Protein AF-A0A5K3FJ60-F1 (afdb_monomer_lite)

Foldseek 3Di:
DDKDWDWDWDPDVVIDIDDIDIDDDDDDDDDDKEKPDQEAEWEDEALDDFFAWGDFIGIPPFQDDPVPDPDPPFFKAWPCHPVDQWGADRRRTITGRDGHHPPHDQKDKTKMKGWRPHPPDIDMYIHIYIYGYHYDPDDWDKDPADPDFDDDPVDPCPVQSCPPVPIDTDHSSDDDPDDDDDDDDDDDADPDNVDDDDDAALVDHDDPVVCNVVSVVRND

Secondary structure (DSSP, 8-state):
-EEEEE--B-SSSSPPBPPPEEEEE--PPP---EESSSEEEEEEETTPPTT-EEEE--EES----TTS-SSS-SEEEETTGGGSSEEE-TTSEEEESS---TTS-SEEEEEEEEEEE-SS-EEEEEEEEEEEEEPP----EEES--S-----TT-S-GGGTT-S---EEE-TT---SSS-----------SSTTS------TTS----TTTHHHHHHHH-

Radius of gyration: 38.01 Å; chains: 1; bounding box: 96×38×116 Å

Structure (mmCIF, N/CA/C/O backbone):
data_AF-A0A5K3FJ60-F1
#
_entry.id   AF-A0A5K3FJ60-F1
#
loop_
_atom_site.group_PDB
_atom_site.id
_atom_site.type_symbol
_atom_site.label_atom_id
_atom_site.label_alt_id
_atom_site.label_comp_id
_atom_site.label_asym_id
_atom_site.label_entity_id
_atom_site.label_seq_id
_atom_site.pdbx_PDB_ins_code
_atom_site.Cartn_x
_atom_site.Cartn_y
_atom_site.Cartn_z
_atom_site.occupancy
_atom_site.B_iso_or_equiv
_atom_site.auth_seq_id
_atom_site.auth_comp_id
_atom_site.auth_asym_id
_atom_site.auth_atom_id
_atom_site.pdbx_PDB_model_num
ATOM 1 N N . MET A 1 1 ? 33.070 10.365 -27.151 1.00 63.88 1 MET A N 1
ATOM 2 C CA . MET A 1 1 ? 33.204 11.405 -28.191 1.00 63.88 1 MET A CA 1
ATOM 3 C C . MET A 1 1 ? 34.172 10.873 -29.222 1.00 63.88 1 MET A C 1
ATOM 5 O O . MET A 1 1 ? 35.286 10.531 -28.845 1.00 63.88 1 MET A O 1
ATOM 9 N N . TYR A 1 2 ? 33.733 10.737 -30.468 1.00 82.50 2 TYR A N 1
ATOM 10 C CA . TYR A 1 2 ? 34.603 10.330 -31.570 1.00 82.50 2 TYR A CA 1
ATOM 11 C C . TYR A 1 2 ? 34.789 11.514 -32.508 1.00 82.50 2 TYR A C 1
ATOM 13 O O . TYR A 1 2 ? 33.819 12.200 -32.822 1.00 82.50 2 TYR A O 1
ATOM 21 N N . THR A 1 3 ? 36.024 11.742 -32.940 1.00 84.25 3 THR A N 1
ATOM 22 C CA . THR A 1 3 ? 36.361 12.824 -33.864 1.00 84.25 3 THR A CA 1
ATOM 23 C C . THR A 1 3 ? 37.035 12.223 -35.082 1.00 84.25 3 THR A C 1
ATOM 25 O O . THR A 1 3 ? 38.015 11.494 -34.935 1.00 84.25 3 THR A O 1
ATOM 28 N N . PHE A 1 4 ? 36.531 12.534 -36.271 1.00 90.12 4 PHE A N 1
ATOM 29 C CA . PHE A 1 4 ? 37.183 12.172 -37.527 1.00 90.12 4 PHE A CA 1
ATOM 30 C C . PHE A 1 4 ? 37.269 13.378 -38.458 1.00 90.12 4 PHE A C 1
ATOM 32 O O . PHE A 1 4 ? 36.473 14.314 -38.372 1.00 90.12 4 PHE A O 1
ATOM 39 N N . GLN A 1 5 ? 38.287 13.361 -39.315 1.00 92.25 5 GLN A N 1
ATOM 40 C CA . GLN A 1 5 ? 38.518 14.383 -40.328 1.00 92.25 5 GLN A CA 1
ATOM 41 C C . GLN A 1 5 ? 38.044 13.850 -41.674 1.00 92.25 5 GLN A C 1
ATOM 43 O O . GLN A 1 5 ? 38.390 12.730 -42.048 1.00 92.25 5 GLN A O 1
ATOM 48 N N . ILE A 1 6 ? 37.253 14.652 -42.379 1.00 93.44 6 ILE A N 1
ATOM 49 C CA . ILE A 1 6 ? 36.858 14.378 -43.758 1.00 93.44 6 ILE A CA 1
ATOM 50 C C . ILE A 1 6 ? 37.520 15.431 -44.643 1.00 93.44 6 ILE A C 1
ATOM 52 O O . ILE A 1 6 ? 37.411 16.627 -44.372 1.00 93.44 6 ILE A O 1
ATOM 56 N N . GLU A 1 7 ? 38.188 14.980 -45.700 1.00 94.06 7 GLU A N 1
ATOM 57 C CA . GLU A 1 7 ? 38.626 15.810 -46.822 1.00 94.06 7 GLU A CA 1
ATOM 58 C C . GLU A 1 7 ? 38.221 15.140 -48.137 1.00 94.06 7 GLU A C 1
ATOM 60 O O . GLU A 1 7 ? 38.137 13.912 -48.220 1.00 94.06 7 GLU A O 1
ATOM 65 N N . ALA A 1 8 ? 37.925 15.952 -49.146 1.00 92.94 8 ALA A N 1
ATOM 66 C CA . ALA A 1 8 ? 37.688 15.509 -50.512 1.00 92.94 8 ALA A CA 1
ATOM 67 C C . ALA A 1 8 ? 38.942 15.765 -51.357 1.00 92.94 8 ALA A C 1
ATOM 69 O O . ALA A 1 8 ? 39.724 16.662 -51.043 1.00 92.94 8 ALA A O 1
ATOM 70 N N . TYR A 1 9 ? 39.115 15.006 -52.437 1.00 95.31 9 TYR A N 1
ATOM 71 C CA . TYR A 1 9 ? 40.179 15.225 -53.414 1.00 95.31 9 TYR A CA 1
ATOM 72 C C . TYR A 1 9 ? 39.620 15.154 -54.842 1.00 95.31 9 TYR A C 1
ATOM 74 O O . TYR A 1 9 ? 38.605 14.491 -55.075 1.00 95.31 9 TYR A O 1
ATOM 82 N N . ASP A 1 10 ? 40.243 15.868 -55.780 1.00 93.25 10 ASP A N 1
ATOM 83 C CA . ASP A 1 10 ? 39.875 15.844 -57.201 1.00 93.25 10 ASP A CA 1
ATOM 84 C C . ASP A 1 10 ? 40.615 14.742 -57.989 1.00 93.25 10 ASP A C 1
ATOM 86 O O . ASP A 1 10 ? 41.365 13.942 -57.437 1.00 93.25 10 ASP A O 1
ATOM 90 N N . CYS A 1 11 ? 40.354 14.638 -59.295 1.00 94.69 11 CYS A N 1
ATOM 91 C CA . CYS A 1 11 ? 40.948 13.600 -60.146 1.00 94.69 11 CYS A CA 1
ATOM 92 C C . CYS A 1 11 ? 42.291 14.012 -60.781 1.00 94.69 11 CYS A C 1
ATOM 94 O O . CYS A 1 11 ? 42.781 13.290 -61.654 1.00 94.69 11 CYS A O 1
ATOM 96 N N . ASP A 1 12 ? 42.872 15.149 -60.388 1.00 93.44 12 ASP A N 1
ATOM 97 C CA . ASP A 1 12 ? 44.096 15.663 -61.004 1.00 93.44 12 ASP A CA 1
ATOM 98 C C . ASP A 1 12 ? 45.345 14.884 -60.542 1.00 93.44 12 ASP A C 1
ATOM 100 O O . ASP A 1 12 ? 45.328 14.090 -59.598 1.00 93.44 12 ASP A O 1
ATOM 104 N N . SER A 1 13 ? 46.465 15.063 -61.251 1.00 91.06 13 SER A N 1
ATOM 105 C CA . SER A 1 13 ? 47.763 14.473 -60.900 1.00 91.06 13 SER A CA 1
ATOM 106 C C . SER A 1 13 ? 48.855 15.546 -60.903 1.00 91.06 13 SER A C 1
ATOM 108 O O . SER A 1 13 ? 49.344 15.906 -61.977 1.00 91.06 13 SER A O 1
ATOM 110 N N . PRO A 1 14 ? 49.271 16.043 -59.721 1.00 88.19 14 PRO A N 1
ATOM 111 C CA . PRO A 1 14 ? 48.851 15.615 -58.378 1.00 88.19 14 PRO A CA 1
ATOM 112 C C . PRO A 1 14 ? 47.433 16.102 -57.996 1.00 88.19 14 PRO A C 1
ATOM 114 O O . PRO A 1 14 ? 47.021 17.151 -58.484 1.00 88.19 14 PRO A O 1
ATOM 117 N N . PRO A 1 15 ? 46.707 15.377 -57.121 1.00 88.62 15 PRO A N 1
ATOM 118 C CA . PRO A 1 15 ? 45.352 15.751 -56.717 1.00 88.62 15 PRO A CA 1
ATOM 119 C C . PRO A 1 15 ? 45.349 16.970 -55.789 1.00 88.62 15 PRO A C 1
ATOM 121 O O . PRO A 1 15 ? 46.216 17.092 -54.914 1.00 88.62 15 PRO A O 1
ATOM 124 N N . ASN A 1 16 ? 44.343 17.835 -55.931 1.00 92.81 16 ASN A N 1
ATOM 125 C CA . ASN A 1 16 ? 44.070 18.898 -54.965 1.00 92.81 16 ASN A CA 1
ATOM 126 C C . ASN A 1 16 ? 43.130 18.393 -53.869 1.00 92.81 16 ASN A C 1
ATOM 128 O O . ASN A 1 16 ? 42.186 17.650 -54.134 1.00 92.81 16 ASN A O 1
ATOM 132 N N . TYR A 1 17 ? 43.370 18.839 -52.637 1.00 94.00 17 TYR A N 1
ATOM 133 C CA . TYR A 1 17 ? 42.593 18.457 -51.459 1.00 94.00 17 TYR A CA 1
ATOM 134 C C . TYR A 1 17 ? 41.737 19.627 -50.980 1.00 94.00 17 TYR A C 1
ATOM 136 O O . TYR A 1 17 ? 42.161 20.785 -51.028 1.00 94.00 17 TYR A O 1
ATOM 144 N N . SER A 1 18 ? 40.535 19.328 -50.492 1.00 91.56 18 SER A N 1
ATOM 145 C CA . SER A 1 18 ? 39.703 20.308 -49.800 1.00 91.56 18 SER A CA 1
ATOM 146 C C . SER A 1 18 ? 40.278 20.653 -48.426 1.00 91.56 18 SER A C 1
ATOM 148 O O . SER A 1 18 ? 41.124 19.948 -47.878 1.00 91.56 18 SER A O 1
ATOM 150 N N . GLU A 1 19 ? 39.743 21.703 -47.805 1.00 93.88 19 GLU A N 1
ATOM 151 C CA . GLU A 1 19 ? 39.951 21.920 -46.376 1.00 93.88 19 GLU A CA 1
ATOM 152 C C . GLU A 1 19 ? 39.417 20.723 -45.568 1.00 93.88 19 GLU A C 1
ATOM 154 O O . GLU A 1 19 ? 38.400 20.114 -45.922 1.00 93.88 19 GLU A O 1
ATOM 159 N N . ARG A 1 20 ? 40.116 20.377 -44.482 1.00 93.69 20 ARG A N 1
ATOM 160 C CA . ARG A 1 20 ? 39.719 19.292 -43.580 1.00 93.69 20 ARG A CA 1
ATOM 161 C C . ARG A 1 20 ? 38.578 19.740 -42.686 1.00 93.69 20 ARG A C 1
ATOM 163 O O . ARG A 1 20 ? 38.749 20.622 -41.848 1.00 93.69 20 ARG A O 1
ATOM 170 N N . VAL A 1 21 ? 37.444 19.058 -42.789 1.00 94.06 21 VAL A N 1
ATOM 171 C CA . VAL A 1 21 ? 36.304 19.278 -41.899 1.00 94.06 21 VAL A CA 1
ATOM 172 C C . VAL A 1 21 ? 36.405 18.331 -40.711 1.00 94.06 21 VAL A C 1
ATOM 174 O O . VAL A 1 21 ? 36.490 17.111 -40.865 1.00 94.06 21 VAL A O 1
ATOM 177 N N . LEU A 1 22 ? 36.389 18.899 -39.507 1.00 93.06 22 LEU A N 1
ATOM 178 C CA . LEU A 1 22 ? 36.404 18.141 -38.263 1.00 93.06 22 LEU A CA 1
ATOM 179 C C . LEU A 1 22 ? 34.970 17.781 -37.861 1.00 93.06 22 LEU A C 1
ATOM 181 O O . LEU A 1 22 ? 34.176 18.654 -37.515 1.00 93.06 22 LEU A O 1
ATOM 185 N N . VAL A 1 23 ? 34.640 16.491 -37.892 1.00 91.19 23 VAL A N 1
ATOM 186 C CA . VAL A 1 23 ? 33.320 15.983 -37.505 1.00 91.19 23 VAL A CA 1
ATOM 187 C C . VAL A 1 23 ? 33.394 15.414 -36.094 1.00 91.19 23 VAL A C 1
ATOM 189 O O . VAL A 1 23 ? 34.189 14.515 -35.814 1.00 91.19 23 VAL A O 1
ATOM 192 N N . GLN A 1 24 ? 32.554 15.939 -35.200 1.00 90.44 24 GLN A N 1
ATOM 193 C CA . GLN A 1 24 ? 32.438 15.482 -33.816 1.00 90.44 24 GLN A CA 1
ATOM 194 C C . GLN A 1 24 ? 31.161 14.662 -33.636 1.00 90.44 24 GLN A C 1
ATOM 196 O O . GLN A 1 24 ? 30.054 15.167 -33.813 1.00 90.44 24 GLN A O 1
ATOM 201 N N . VAL A 1 25 ? 31.311 13.402 -33.230 1.00 86.31 25 VAL A N 1
ATOM 202 C CA . VAL A 1 25 ? 30.198 12.527 -32.855 1.00 86.31 25 VAL A CA 1
ATOM 203 C C . VAL A 1 25 ? 30.119 12.438 -31.336 1.00 86.31 25 VAL A C 1
ATOM 205 O O . VAL A 1 25 ? 30.975 11.852 -30.658 1.00 86.31 25 VAL A O 1
ATOM 208 N N . ASN A 1 26 ? 29.050 13.021 -30.800 1.00 78.06 26 ASN A N 1
ATOM 209 C CA . ASN A 1 26 ? 28.733 13.000 -29.380 1.00 78.06 26 ASN A CA 1
ATOM 210 C C . ASN A 1 26 ? 27.796 11.828 -29.077 1.00 78.06 26 ASN A C 1
ATOM 212 O O . ASN A 1 26 ? 26.614 11.870 -29.402 1.00 78.06 26 ASN A O 1
ATOM 216 N N . ILE A 1 27 ? 28.326 10.787 -28.433 1.00 74.06 27 ILE A N 1
ATOM 217 C CA . ILE A 1 27 ? 27.522 9.687 -27.890 1.00 74.06 27 ILE A CA 1
ATOM 218 C C . ILE A 1 27 ? 27.036 10.124 -26.513 1.00 74.06 27 ILE A C 1
ATOM 220 O O . ILE A 1 27 ? 27.852 10.345 -25.615 1.00 74.06 27 ILE A O 1
ATOM 224 N N . ARG A 1 28 ? 25.721 10.284 -26.355 1.00 67.88 28 ARG A N 1
ATOM 225 C CA . ARG A 1 28 ? 25.114 10.464 -25.033 1.00 67.88 28 ARG A CA 1
ATOM 226 C C . ARG A 1 28 ? 25.116 9.125 -24.304 1.00 67.88 28 ARG A C 1
ATOM 228 O O . ARG A 1 28 ? 24.881 8.095 -24.927 1.00 67.88 28 ARG A O 1
ATOM 235 N N . ALA A 1 29 ? 25.387 9.153 -23.001 1.00 65.56 29 ALA A N 1
ATOM 236 C CA . ALA A 1 29 ? 25.168 7.984 -22.161 1.00 65.56 29 ALA A CA 1
ATOM 237 C C . ALA A 1 29 ? 23.684 7.603 -22.243 1.00 65.56 29 ALA A C 1
ATOM 239 O O . ALA A 1 29 ? 22.818 8.472 -22.126 1.00 65.56 29 ALA A O 1
ATOM 240 N N . GLU A 1 30 ? 23.410 6.331 -22.504 1.00 68.25 30 GLU A N 1
ATOM 241 C CA . GLU A 1 30 ? 22.049 5.815 -22.558 1.00 68.25 30 GLU A CA 1
ATOM 242 C C . GLU A 1 30 ? 21.498 5.793 -21.129 1.00 68.25 30 GLU A C 1
ATOM 244 O O . GLU A 1 30 ? 22.102 5.215 -20.222 1.00 68.25 30 GLU A O 1
ATOM 249 N N . GLU A 1 31 ? 20.392 6.493 -20.894 1.00 78.38 31 GLU A N 1
ATOM 250 C CA . GLU A 1 31 ? 19.743 6.469 -19.592 1.00 78.38 31 GLU A CA 1
ATOM 251 C C . GLU A 1 31 ? 19.028 5.125 -19.427 1.00 78.38 31 GLU A C 1
ATOM 253 O O . GLU A 1 31 ? 18.057 4.836 -20.120 1.00 78.38 31 GLU A O 1
ATOM 258 N N . GLN A 1 32 ? 19.539 4.274 -18.538 1.00 86.69 32 GLN A N 1
ATOM 259 C CA . GLN A 1 32 ? 19.005 2.927 -18.361 1.00 86.69 32 GLN A CA 1
ATOM 260 C C . GLN A 1 32 ? 17.754 2.933 -17.479 1.00 86.69 32 GLN A C 1
ATOM 262 O O . GLN A 1 32 ? 17.754 3.556 -16.407 1.00 86.69 32 GLN A O 1
ATOM 267 N N . LEU A 1 33 ? 16.741 2.171 -17.907 1.00 92.31 33 LEU A N 1
ATOM 268 C CA . LEU A 1 33 ? 15.560 1.848 -17.115 1.00 92.31 33 LEU A CA 1
ATOM 269 C C . LEU A 1 33 ? 15.987 1.318 -15.745 1.00 92.31 33 LEU A C 1
ATOM 271 O O . LEU A 1 33 ? 16.769 0.370 -15.646 1.00 92.31 33 LEU A O 1
ATOM 275 N N . ARG A 1 34 ? 15.479 1.932 -14.679 1.00 94.75 34 ARG A N 1
ATOM 276 C CA . ARG A 1 34 ? 15.760 1.511 -13.301 1.00 94.75 34 ARG A CA 1
ATOM 277 C C . ARG A 1 34 ? 14.706 2.032 -12.345 1.00 94.75 34 ARG A C 1
ATOM 279 O O . ARG A 1 34 ? 14.047 3.028 -12.621 1.00 94.75 34 ARG A O 1
ATOM 286 N N . PHE A 1 35 ? 14.597 1.410 -11.179 1.00 97.44 35 PHE A N 1
ATOM 287 C CA . PHE A 1 35 ? 13.922 2.060 -10.062 1.00 97.44 35 PHE A CA 1
ATOM 288 C C . PHE A 1 35 ? 14.743 3.253 -9.564 1.00 97.44 35 PHE A C 1
ATOM 290 O O . PHE A 1 35 ? 15.969 3.263 -9.680 1.00 97.44 35 PHE A O 1
ATOM 297 N N . ALA A 1 36 ? 14.059 4.256 -9.014 1.00 97.12 36 ALA A N 1
ATOM 298 C CA . ALA A 1 36 ? 14.709 5.410 -8.400 1.00 97.12 36 ALA A CA 1
ATOM 299 C C . ALA A 1 36 ? 15.620 4.980 -7.240 1.00 97.12 36 ALA A C 1
ATOM 301 O O . ALA A 1 36 ? 16.702 5.534 -7.090 1.00 97.12 36 ALA A O 1
ATOM 302 N N . GLU A 1 37 ? 15.203 3.952 -6.494 1.00 97.69 37 GLU A N 1
ATOM 303 C CA . GLU A 1 37 ? 15.992 3.297 -5.452 1.00 97.69 37 GLU A CA 1
ATOM 304 C C . GLU A 1 37 ? 16.043 1.780 -5.701 1.00 97.69 37 GLU A C 1
ATOM 306 O O . GLU A 1 37 ? 15.050 1.194 -6.142 1.00 97.69 37 GLU A O 1
ATOM 311 N N . PRO A 1 38 ? 17.164 1.102 -5.403 1.00 95.69 38 PRO A N 1
ATOM 312 C CA . PRO A 1 38 ? 17.244 -0.358 -5.500 1.00 95.69 38 PRO A CA 1
ATOM 313 C C . PRO A 1 38 ? 16.421 -1.063 -4.407 1.00 95.69 38 PRO A C 1
ATOM 315 O O . PRO A 1 38 ? 16.011 -2.217 -4.575 1.00 95.69 38 PRO A O 1
ATOM 318 N N . GLU A 1 39 ? 16.178 -0.369 -3.293 1.00 98.38 39 GLU A N 1
ATOM 319 C CA . GLU A 1 39 ? 15.488 -0.874 -2.114 1.00 98.38 39 GLU A CA 1
ATOM 320 C C . GLU A 1 39 ? 14.608 0.215 -1.494 1.00 98.38 39 GLU A C 1
ATOM 322 O O . GLU A 1 39 ? 15.047 1.345 -1.283 1.00 98.38 39 GLU A O 1
ATOM 327 N N . TYR A 1 40 ? 13.364 -0.136 -1.172 1.00 98.62 40 TYR A N 1
ATOM 328 C CA . TYR A 1 40 ? 12.396 0.759 -0.549 1.00 98.62 40 TYR A CA 1
ATOM 329 C C . TYR A 1 40 ? 11.990 0.242 0.824 1.00 98.62 40 TYR A C 1
ATOM 331 O O . TYR A 1 40 ? 11.634 -0.925 0.986 1.00 98.62 40 TYR A O 1
ATOM 339 N N . ASN A 1 41 ? 11.983 1.139 1.806 1.00 98.56 41 ASN A N 1
ATOM 340 C CA . ASN A 1 41 ? 11.597 0.835 3.176 1.00 98.56 41 ASN A CA 1
ATOM 341 C C . ASN A 1 41 ? 10.318 1.586 3.532 1.00 98.56 41 ASN A C 1
ATOM 343 O O . ASN A 1 41 ? 10.292 2.816 3.564 1.00 98.56 41 ASN A O 1
ATOM 347 N N . PHE A 1 42 ? 9.263 0.834 3.818 1.00 98.50 42 PHE A N 1
ATOM 348 C CA . PHE A 1 42 ? 7.951 1.355 4.173 1.00 98.50 42 PHE A CA 1
ATOM 349 C C . PHE A 1 42 ? 7.483 0.805 5.513 1.00 98.50 42 PHE A C 1
ATOM 351 O O . PHE A 1 42 ? 8.066 -0.116 6.093 1.00 98.50 42 PHE A O 1
ATOM 358 N N . SER A 1 43 ? 6.387 1.371 6.005 1.00 97.62 43 SER A N 1
ATOM 359 C CA . SER A 1 43 ? 5.724 0.866 7.196 1.00 97.62 43 SER A CA 1
ATOM 360 C C . SER A 1 43 ? 4.214 0.916 7.053 1.00 97.62 43 SER A C 1
ATOM 362 O O . SER A 1 43 ? 3.677 1.709 6.284 1.00 97.62 43 SER A O 1
ATOM 364 N N . VAL A 1 44 ? 3.537 0.048 7.792 1.00 96.62 44 VAL A N 1
ATOM 365 C CA . VAL A 1 44 ? 2.079 -0.010 7.852 1.00 96.62 44 VAL A CA 1
ATOM 366 C C . VAL A 1 44 ? 1.652 -0.344 9.271 1.00 96.62 44 VAL A C 1
ATOM 368 O O . VAL A 1 44 ? 2.319 -1.116 9.956 1.00 96.62 44 VAL A O 1
ATOM 371 N N . VAL A 1 45 ? 0.554 0.248 9.730 1.00 93.94 45 VAL A N 1
ATOM 372 C CA . VAL A 1 45 ? 0.045 0.036 11.088 1.00 93.94 45 VAL A CA 1
ATOM 373 C C . VAL A 1 45 ? -0.951 -1.126 11.090 1.00 93.94 45 VAL A C 1
ATOM 375 O O . VAL A 1 45 ? -1.795 -1.216 10.194 1.00 93.94 45 VAL A O 1
ATOM 378 N N . THR A 1 46 ? -0.885 -2.015 12.083 1.00 92.94 46 THR A N 1
ATOM 379 C CA . THR A 1 46 ? -1.889 -3.080 12.266 1.00 92.94 46 THR A CA 1
ATOM 380 C C . THR A 1 46 ? -3.299 -2.494 12.366 1.00 92.94 46 THR A C 1
ATOM 382 O O . THR A 1 46 ? -3.478 -1.418 12.932 1.00 92.94 46 THR A O 1
ATOM 385 N N . TYR A 1 47 ? -4.305 -3.218 11.883 1.00 91.75 47 TYR A N 1
ATOM 386 C CA . TYR A 1 47 ? -5.714 -2.803 11.868 1.00 91.75 47 TYR A CA 1
ATOM 387 C C . TYR A 1 47 ? -6.028 -1.595 10.974 1.00 91.75 47 TYR A C 1
ATOM 389 O O . TYR A 1 47 ? -7.130 -1.049 11.025 1.00 91.75 47 TYR A O 1
ATOM 397 N N . SER A 1 48 ? -5.085 -1.191 10.117 1.00 90.75 48 SER A N 1
ATOM 398 C CA . SER A 1 48 ? -5.387 -0.280 9.014 1.00 90.75 48 SER A CA 1
ATOM 399 C C . SER A 1 48 ? -6.410 -0.918 8.074 1.00 90.75 48 SER A C 1
ATOM 401 O O . SER A 1 48 ? -6.391 -2.130 7.849 1.00 90.75 48 SER A O 1
ATOM 403 N N . SER A 1 49 ? -7.292 -0.098 7.503 1.00 90.62 49 SER A N 1
ATOM 404 C CA . SER A 1 49 ? -8.287 -0.564 6.539 1.00 90.62 49 SER A CA 1
ATOM 405 C C . SER A 1 49 ? -7.626 -1.208 5.318 1.00 90.62 49 SER A C 1
ATOM 407 O O . SER A 1 49 ? -6.516 -0.839 4.925 1.00 90.62 49 SER A O 1
ATOM 409 N N . VAL A 1 50 ? -8.343 -2.121 4.667 1.00 94.50 50 VAL A N 1
ATOM 410 C CA . VAL A 1 50 ? -7.967 -2.615 3.336 1.00 94.50 50 VAL A CA 1
ATOM 411 C C . VAL A 1 50 ? -7.776 -1.430 2.384 1.00 94.50 50 VAL A C 1
ATOM 413 O O . VAL A 1 50 ? -8.543 -0.467 2.421 1.00 94.50 50 VAL A O 1
ATOM 416 N N . GLY A 1 51 ? -6.730 -1.477 1.559 1.00 96.06 51 GLY A N 1
ATOM 417 C CA . GLY A 1 51 ? -6.361 -0.388 0.658 1.00 96.06 51 GLY A CA 1
ATOM 418 C C . GLY A 1 51 ? -5.529 0.723 1.308 1.00 96.06 51 GLY A C 1
ATOM 419 O O . GLY A 1 51 ? -5.264 1.735 0.654 1.00 96.06 51 GLY A O 1
ATOM 420 N N . ALA A 1 52 ? -5.094 0.561 2.563 1.00 95.81 52 ALA A N 1
ATOM 421 C CA . ALA A 1 52 ? -4.186 1.505 3.205 1.00 95.81 52 ALA A CA 1
ATOM 422 C C . ALA A 1 52 ? -2.861 1.577 2.438 1.00 95.81 52 ALA A C 1
ATOM 424 O O . ALA A 1 52 ? -2.278 0.554 2.079 1.00 95.81 52 ALA A O 1
ATOM 425 N N . ILE A 1 53 ? -2.390 2.797 2.181 1.00 97.88 53 ILE A N 1
ATOM 426 C CA . ILE A 1 53 ? -1.158 3.048 1.431 1.00 97.88 53 ILE A CA 1
ATOM 427 C C . ILE A 1 53 ? 0.044 2.749 2.327 1.00 97.88 53 ILE A C 1
ATOM 429 O O . ILE A 1 53 ? 0.190 3.350 3.388 1.00 97.88 53 ILE A O 1
ATOM 433 N N . CYS A 1 54 ? 0.916 1.851 1.876 1.00 97.81 54 CYS A N 1
ATOM 434 C CA . CYS A 1 54 ? 2.189 1.558 2.533 1.00 97.81 54 CYS A CA 1
ATOM 435 C C . CYS A 1 54 ? 3.296 2.495 2.033 1.00 97.81 54 CYS A C 1
ATOM 437 O O . CYS A 1 54 ? 4.123 2.963 2.810 1.00 97.81 54 CYS A O 1
ATOM 439 N N . GLY A 1 55 ? 3.312 2.770 0.728 1.00 98.12 55 GLY A N 1
ATOM 440 C CA . GLY A 1 55 ? 4.343 3.580 0.090 1.00 98.12 55 GLY A CA 1
ATOM 441 C C . GLY A 1 55 ? 4.213 3.588 -1.427 1.00 98.12 55 GLY A C 1
ATOM 442 O O . GLY A 1 55 ? 3.283 3.003 -1.984 1.00 98.12 55 GLY A O 1
ATOM 443 N N . LYS A 1 56 ? 5.147 4.260 -2.099 1.00 98.25 56 LYS A N 1
ATOM 444 C CA . LYS A 1 56 ? 5.201 4.354 -3.559 1.00 98.25 56 LYS A CA 1
ATOM 445 C C . LYS A 1 56 ? 6.614 4.068 -4.047 1.00 98.25 56 LYS A C 1
ATOM 447 O O . LYS A 1 56 ? 7.565 4.670 -3.553 1.00 98.25 56 LYS A O 1
ATOM 452 N N . VAL A 1 57 ? 6.728 3.181 -5.027 1.00 98.38 57 VAL A N 1
ATOM 453 C CA . VAL A 1 57 ? 7.962 2.960 -5.785 1.00 98.38 57 VAL A CA 1
ATOM 454 C C . VAL A 1 57 ? 7.905 3.745 -7.093 1.00 98.38 57 VAL A C 1
ATOM 456 O O . VAL A 1 57 ? 6.824 3.973 -7.634 1.00 98.38 57 VAL A O 1
ATOM 459 N N . THR A 1 58 ? 9.062 4.162 -7.600 1.00 97.25 58 THR A N 1
ATOM 460 C CA . THR A 1 58 ? 9.149 5.011 -8.797 1.00 97.25 58 THR A CA 1
ATOM 461 C C . THR A 1 58 ? 10.178 4.433 -9.750 1.00 97.25 58 THR A C 1
ATOM 463 O O . THR A 1 58 ? 11.257 4.030 -9.320 1.00 97.25 58 THR A O 1
ATOM 466 N N . VAL A 1 59 ? 9.851 4.410 -11.037 1.00 95.75 59 VAL A N 1
ATOM 467 C CA . VAL A 1 59 ? 10.765 4.004 -12.107 1.00 95.75 59 VAL A CA 1
ATOM 468 C C . VAL A 1 59 ? 11.237 5.246 -12.854 1.00 95.75 59 VAL A C 1
ATOM 470 O O . VAL A 1 59 ? 10.517 6.235 -12.953 1.00 95.75 59 VAL A O 1
ATOM 473 N N . MET A 1 60 ? 12.484 5.209 -13.307 1.00 93.06 60 MET A N 1
ATOM 474 C CA . MET A 1 60 ? 13.153 6.256 -14.064 1.00 93.06 60 MET A CA 1
ATOM 475 C C . MET A 1 60 ? 13.467 5.731 -15.461 1.00 93.06 60 MET A C 1
ATOM 477 O O . MET A 1 60 ? 13.865 4.573 -15.610 1.00 93.06 60 MET A O 1
ATOM 481 N N . HIS A 1 61 ? 13.349 6.616 -16.452 1.00 90.44 61 HIS A N 1
ATOM 482 C CA . HIS A 1 61 ? 13.640 6.335 -17.863 1.00 90.44 61 HIS A CA 1
ATOM 483 C C . HIS A 1 61 ? 12.765 5.223 -18.468 1.00 90.44 61 HIS A C 1
ATOM 485 O O . HIS A 1 61 ? 13.224 4.455 -19.307 1.00 90.44 61 HIS A O 1
ATOM 491 N N . GLU A 1 62 ? 11.502 5.138 -18.037 1.00 88.81 62 GLU A N 1
ATOM 492 C CA . GLU A 1 62 ? 10.486 4.325 -18.711 1.00 88.81 62 GLU A CA 1
ATOM 493 C C . GLU A 1 62 ? 10.116 4.931 -20.070 1.00 88.81 62 GLU A C 1
ATOM 495 O O . GLU A 1 62 ? 10.045 6.152 -20.232 1.00 88.81 62 GLU A O 1
ATOM 500 N N . SER A 1 63 ? 9.885 4.067 -21.051 1.00 83.69 63 SER A N 1
ATOM 501 C CA . SER A 1 63 ? 9.496 4.445 -22.412 1.00 83.69 63 SER A CA 1
ATOM 502 C C . SER A 1 63 ? 8.052 4.063 -22.754 1.00 83.69 63 SER A C 1
ATOM 504 O O . SER A 1 63 ? 7.489 4.562 -23.734 1.00 83.69 63 SER A O 1
ATOM 506 N N . PHE A 1 64 ? 7.438 3.194 -21.949 1.00 77.50 64 PHE A N 1
ATOM 507 C CA . PHE A 1 64 ? 6.061 2.751 -22.091 1.00 77.50 64 PHE A CA 1
ATOM 508 C C . PHE A 1 64 ? 5.054 3.889 -21.877 1.00 77.50 64 PHE A C 1
ATOM 510 O O . PHE A 1 64 ? 5.054 4.578 -20.860 1.00 77.50 64 PHE A O 1
ATOM 517 N N . ASN A 1 65 ? 4.134 4.045 -22.834 1.00 68.56 65 ASN A N 1
ATOM 518 C CA . ASN A 1 65 ? 2.978 4.925 -22.706 1.00 68.56 65 ASN A CA 1
ATOM 519 C C . ASN A 1 65 ? 1.735 4.087 -22.364 1.00 68.56 65 ASN A C 1
ATOM 521 O O . ASN A 1 65 ? 1.257 3.306 -23.192 1.00 68.56 65 ASN A O 1
ATOM 525 N N . HIS A 1 66 ? 1.184 4.301 -21.164 1.00 64.50 66 HIS A N 1
ATOM 526 C CA . HIS A 1 66 ? 0.017 3.600 -20.606 1.00 64.50 66 HIS A CA 1
ATOM 527 C C . HIS A 1 66 ? -1.247 3.605 -21.487 1.00 64.50 66 HIS A C 1
ATOM 529 O O . HIS A 1 66 ? -2.175 2.852 -21.213 1.00 64.50 66 HIS A O 1
ATOM 535 N N . GLN A 1 67 ? -1.312 4.421 -22.543 1.00 58.53 67 GLN A N 1
ATOM 536 C CA . GLN A 1 67 ? -2.447 4.461 -23.471 1.00 58.53 67 GLN A CA 1
ATOM 537 C C . GLN A 1 67 ? -2.545 3.246 -24.414 1.00 58.53 67 GLN A C 1
ATOM 539 O O . GLN A 1 67 ? -3.577 3.083 -25.061 1.00 58.53 67 GLN A O 1
ATOM 544 N N . ILE A 1 68 ? -1.495 2.420 -24.529 1.00 53.88 68 ILE A N 1
ATOM 545 C CA . ILE A 1 68 ? -1.377 1.405 -25.595 1.00 53.88 68 ILE A CA 1
ATOM 546 C C . ILE A 1 68 ? -1.680 -0.032 -25.118 1.00 53.88 68 ILE A C 1
ATOM 548 O O . ILE A 1 68 ? -2.020 -0.875 -25.946 1.00 53.88 68 ILE A O 1
ATOM 552 N N . ASP A 1 69 ? -1.623 -0.340 -23.816 1.00 55.88 69 ASP A N 1
ATOM 553 C CA . ASP A 1 69 ? -1.813 -1.721 -23.332 1.00 55.88 69 ASP A CA 1
ATOM 554 C C . ASP A 1 69 ? -3.226 -1.969 -22.781 1.00 55.88 69 ASP A C 1
ATOM 556 O O . ASP A 1 69 ? -3.622 -1.419 -21.755 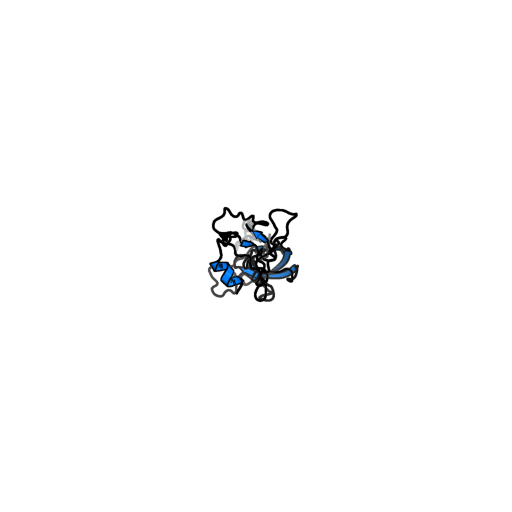1.00 55.88 69 ASP A O 1
ATOM 560 N N . GLY A 1 70 ? -3.981 -2.834 -23.462 1.00 55.03 70 GLY A N 1
ATOM 561 C CA . GLY A 1 70 ? -5.270 -3.357 -22.997 1.00 55.03 70 GLY A CA 1
ATOM 562 C C . GLY A 1 70 ? -5.172 -4.710 -22.282 1.00 55.03 70 GLY A C 1
ATOM 563 O O . GLY A 1 70 ? -6.207 -5.271 -21.931 1.00 55.03 70 GLY A O 1
ATOM 564 N N . ASN A 1 71 ? -3.964 -5.264 -22.102 1.00 62.84 71 ASN A N 1
ATOM 565 C CA . ASN A 1 71 ? -3.755 -6.653 -21.681 1.00 62.84 71 ASN A CA 1
ATOM 566 C C . ASN A 1 71 ? -3.108 -6.807 -20.286 1.00 62.84 71 ASN A C 1
ATOM 568 O O . ASN A 1 71 ? -2.787 -7.927 -19.893 1.00 62.84 71 ASN A O 1
ATOM 572 N N . ASN A 1 72 ? -2.933 -5.717 -19.522 1.00 63.78 72 ASN A N 1
ATOM 573 C CA . ASN A 1 72 ? -2.329 -5.694 -18.173 1.00 63.78 72 ASN A CA 1
ATOM 574 C C . ASN A 1 72 ? -0.952 -6.388 -18.076 1.00 63.78 72 ASN A C 1
ATOM 576 O O . ASN A 1 72 ? -0.575 -6.885 -17.013 1.00 63.78 72 ASN A O 1
ATOM 580 N N . GLN A 1 73 ? -0.200 -6.470 -19.175 1.00 78.62 73 GLN A N 1
ATOM 581 C CA . GLN A 1 73 ? 1.071 -7.197 -19.201 1.00 78.62 73 GLN A CA 1
ATOM 582 C C . GLN A 1 73 ? 2.277 -6.301 -18.924 1.00 78.62 73 GLN A C 1
ATOM 584 O O . GLN A 1 73 ? 3.364 -6.834 -18.687 1.00 78.62 73 GLN A O 1
ATOM 589 N N . CYS A 1 74 ? 2.086 -4.983 -18.964 1.00 88.94 74 CYS A N 1
ATOM 590 C CA . CYS A 1 74 ? 3.108 -3.953 -18.823 1.00 88.94 74 CYS A CA 1
ATOM 591 C C . CYS A 1 74 ? 2.886 -3.115 -17.552 1.00 88.94 74 CYS A C 1
ATOM 593 O O . CYS A 1 74 ? 1.765 -2.988 -17.057 1.00 88.94 74 CYS A O 1
ATOM 595 N N . GLY A 1 75 ? 3.957 -2.527 -17.021 1.00 92.25 75 GLY A N 1
ATOM 596 C CA . GLY A 1 75 ? 3.930 -1.720 -15.801 1.00 92.25 75 GLY A CA 1
ATOM 597 C C . GLY A 1 75 ? 4.297 -2.490 -14.529 1.00 92.25 75 GLY A C 1
ATOM 598 O O . GLY A 1 75 ? 5.074 -3.449 -14.558 1.00 92.25 75 GLY A O 1
ATOM 599 N N . TYR A 1 76 ? 3.783 -2.020 -13.391 1.00 95.00 76 TYR A N 1
ATOM 600 C CA . TYR A 1 76 ? 4.126 -2.536 -12.064 1.00 95.00 76 TYR A CA 1
ATOM 601 C C . TYR A 1 76 ? 3.451 -3.874 -11.751 1.00 95.00 76 TYR A C 1
ATOM 603 O O . TYR A 1 76 ? 2.258 -4.056 -11.981 1.00 95.00 76 TYR A O 1
ATOM 611 N N . SER A 1 77 ? 4.197 -4.788 -11.131 1.00 95.19 77 SER A N 1
ATOM 612 C CA . SER A 1 77 ? 3.660 -6.034 -10.580 1.00 95.19 77 SER A CA 1
ATOM 613 C C . SER A 1 77 ? 4.444 -6.505 -9.352 1.00 95.19 77 SER A C 1
ATOM 615 O O . SER A 1 77 ? 5.607 -6.146 -9.148 1.00 95.19 77 SER A O 1
ATOM 617 N N . LEU A 1 78 ? 3.804 -7.312 -8.503 1.00 95.94 78 LEU A N 1
ATOM 618 C CA . LEU A 1 78 ? 4.473 -7.976 -7.384 1.00 95.94 78 LEU A CA 1
ATOM 619 C C . LEU A 1 78 ? 4.942 -9.360 -7.822 1.00 95.94 78 LEU A C 1
ATOM 621 O O . LEU A 1 78 ? 4.119 -10.198 -8.180 1.00 95.94 78 LEU A O 1
ATOM 625 N N . LEU A 1 79 ? 6.240 -9.648 -7.699 1.00 94.00 79 LEU A N 1
ATOM 626 C CA . LEU A 1 79 ? 6.753 -10.995 -7.987 1.00 94.00 79 LEU A CA 1
ATOM 627 C C . LEU A 1 79 ? 6.269 -12.042 -6.979 1.00 94.00 79 LEU A C 1
ATOM 629 O O . LEU A 1 79 ? 6.236 -13.228 -7.288 1.00 94.00 79 LEU A O 1
ATOM 633 N N . ALA A 1 80 ? 5.881 -11.606 -5.781 1.00 88.69 80 ALA A N 1
ATOM 634 C CA . ALA A 1 80 ? 5.269 -12.477 -4.786 1.00 88.69 80 ALA A CA 1
ATOM 635 C C . ALA A 1 80 ? 3.797 -12.817 -5.101 1.00 88.69 80 ALA A C 1
ATOM 637 O O . ALA A 1 80 ? 3.256 -13.740 -4.495 1.00 88.69 80 ALA A O 1
ATOM 638 N N . GLY A 1 81 ? 3.148 -12.094 -6.025 1.00 86.44 81 GLY A N 1
ATOM 639 C CA . GLY A 1 81 ? 1.726 -12.266 -6.330 1.00 86.44 81 GLY A CA 1
ATOM 640 C C . GLY A 1 81 ? 0.868 -12.270 -5.063 1.00 86.44 81 GLY A C 1
ATOM 641 O O . GLY A 1 81 ? 0.995 -11.386 -4.217 1.00 86.44 81 GLY A O 1
ATOM 642 N N . ASP A 1 82 ? 0.053 -13.315 -4.908 1.00 85.81 82 ASP A N 1
ATOM 643 C CA . ASP A 1 82 ? -0.879 -13.461 -3.788 1.00 85.81 82 ASP A CA 1
ATOM 644 C C . ASP A 1 82 ? -0.257 -13.998 -2.493 1.00 85.81 82 ASP A C 1
ATOM 646 O O . ASP A 1 82 ? -0.962 -14.092 -1.489 1.00 85.81 82 ASP A O 1
ATOM 650 N N . MET A 1 83 ? 1.040 -14.322 -2.482 1.00 92.06 83 MET A N 1
ATOM 651 C CA . MET A 1 83 ? 1.733 -14.839 -1.291 1.00 92.06 83 MET A CA 1
ATOM 652 C C . MET A 1 83 ? 1.953 -13.773 -0.212 1.00 92.06 83 MET A C 1
ATOM 654 O O . MET A 1 83 ? 2.294 -14.106 0.921 1.00 92.06 83 MET A O 1
ATOM 658 N N . VAL A 1 84 ? 1.789 -12.495 -0.559 1.00 96.12 84 VAL A N 1
ATOM 659 C CA . VAL A 1 84 ? 1.896 -11.373 0.375 1.00 96.12 84 VAL A CA 1
ATOM 660 C C . VAL A 1 84 ? 0.579 -10.595 0.433 1.00 96.12 84 VAL A C 1
ATOM 662 O O . VAL A 1 84 ? -0.120 -10.492 -0.576 1.00 96.12 84 VAL A O 1
ATOM 665 N N . PRO A 1 85 ? 0.235 -9.993 1.583 1.00 97.00 85 PRO A N 1
ATOM 666 C CA . PRO A 1 85 ? -1.027 -9.279 1.783 1.00 97.00 85 PRO A CA 1
ATOM 667 C C . PRO A 1 85 ? -1.016 -7.862 1.183 1.00 97.00 85 PRO A C 1
ATOM 669 O O . PRO A 1 85 ? -1.577 -6.926 1.758 1.00 97.00 85 PRO A O 1
ATOM 672 N N . PHE A 1 86 ? -0.367 -7.675 0.032 1.00 97.94 86 PHE A N 1
ATOM 673 C CA . PHE A 1 86 ? -0.184 -6.374 -0.606 1.00 97.94 86 PHE A CA 1
ATOM 674 C C . PHE A 1 86 ? -0.545 -6.411 -2.087 1.00 97.94 86 PHE A C 1
ATOM 676 O O . PHE A 1 86 ? -0.517 -7.451 -2.735 1.00 97.94 86 PHE A O 1
ATOM 683 N N . THR A 1 87 ? -0.842 -5.237 -2.630 1.00 97.19 87 THR A N 1
ATOM 684 C CA . THR A 1 87 ? -1.046 -4.996 -4.062 1.00 97.19 87 THR A CA 1
ATOM 685 C C . THR A 1 87 ? -0.246 -3.775 -4.486 1.00 97.19 87 THR A C 1
ATOM 687 O O . THR A 1 87 ? -0.085 -2.856 -3.684 1.00 97.19 87 THR A O 1
ATOM 690 N N . VAL A 1 88 ? 0.197 -3.725 -5.741 1.00 97.00 88 VAL A N 1
ATOM 691 C CA . VAL A 1 88 ? 0.764 -2.519 -6.358 1.00 97.00 88 VAL A CA 1
ATOM 692 C C . VAL A 1 88 ? -0.161 -2.050 -7.474 1.00 97.00 88 VAL A C 1
ATOM 694 O O . VAL A 1 88 ? -0.655 -2.873 -8.242 1.00 97.00 88 VAL A O 1
ATOM 697 N N . ASP A 1 89 ? -0.445 -0.751 -7.528 1.00 94.50 89 ASP A N 1
ATOM 698 C CA . ASP A 1 89 ? -1.242 -0.171 -8.611 1.00 94.50 89 ASP A CA 1
ATOM 699 C C . ASP A 1 89 ? -0.383 0.238 -9.820 1.00 94.50 89 ASP A C 1
ATOM 701 O O . ASP A 1 89 ? 0.848 0.166 -9.799 1.00 94.50 89 ASP A O 1
ATOM 705 N N . SER A 1 90 ? -1.041 0.707 -10.883 1.00 91.75 90 SER A N 1
ATOM 706 C CA . SER A 1 90 ? -0.389 1.141 -12.126 1.00 91.75 90 SER A CA 1
ATOM 707 C C . SER A 1 90 ? 0.566 2.326 -11.958 1.00 91.75 90 SER A C 1
ATOM 709 O O . SER A 1 90 ? 1.339 2.602 -12.867 1.00 91.75 90 SER A O 1
ATOM 711 N N . HIS A 1 91 ? 0.525 3.023 -10.822 1.00 93.00 91 HIS A N 1
ATOM 712 C CA . HIS A 1 91 ? 1.387 4.160 -10.508 1.00 93.00 91 HIS A CA 1
ATOM 713 C C . HIS A 1 91 ? 2.478 3.793 -9.494 1.00 93.00 91 HIS A C 1
ATOM 715 O O . HIS A 1 91 ? 3.134 4.689 -8.961 1.00 93.00 91 HIS A O 1
ATOM 721 N N . GLY A 1 92 ? 2.652 2.506 -9.177 1.00 95.88 92 GLY A N 1
ATOM 722 C CA . GLY A 1 92 ? 3.661 2.032 -8.233 1.00 95.88 92 GLY A CA 1
ATOM 723 C C . GLY A 1 92 ? 3.280 2.231 -6.764 1.00 95.88 92 GLY A C 1
ATOM 724 O O . GLY A 1 92 ? 4.146 2.124 -5.893 1.00 95.88 92 GLY A O 1
ATOM 725 N N . VAL A 1 93 ? 2.016 2.534 -6.445 1.00 98.31 93 VAL A N 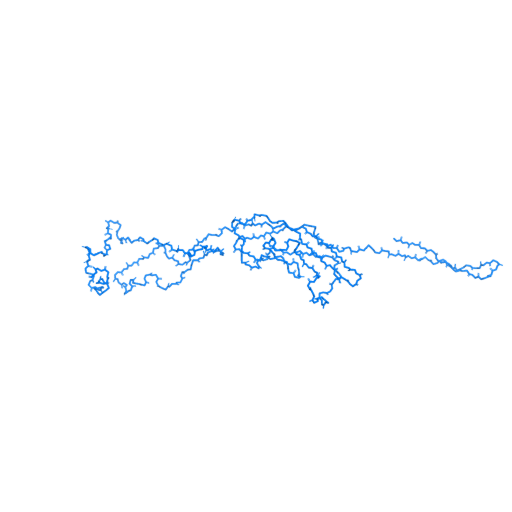1
ATOM 726 C CA . VAL A 1 93 ? 1.566 2.677 -5.052 1.00 98.31 93 VAL A CA 1
ATOM 727 C C . VAL A 1 93 ? 1.233 1.308 -4.479 1.00 98.31 93 VAL A C 1
ATOM 729 O O . VAL A 1 93 ? 0.358 0.599 -4.978 1.00 98.31 93 VAL A O 1
ATOM 732 N N . ILE A 1 94 ? 1.912 0.960 -3.391 1.00 98.31 94 ILE A N 1
ATOM 733 C CA . ILE A 1 94 ? 1.715 -0.290 -2.668 1.00 98.31 94 ILE A CA 1
ATOM 734 C C . ILE A 1 94 ? 0.656 -0.082 -1.588 1.00 98.31 94 ILE A C 1
ATOM 736 O O . ILE A 1 94 ? 0.746 0.853 -0.787 1.00 98.31 94 ILE A O 1
ATOM 740 N N . ARG A 1 95 ? -0.342 -0.966 -1.562 1.00 98.19 95 ARG A N 1
ATOM 741 C CA . ARG A 1 95 ? -1.456 -0.959 -0.607 1.00 98.19 95 ARG A CA 1
ATOM 742 C C . ARG A 1 95 ? -1.637 -2.308 0.068 1.00 98.19 95 ARG A C 1
ATOM 744 O O . ARG A 1 95 ? -1.285 -3.335 -0.506 1.00 98.19 95 ARG A O 1
ATOM 751 N N . THR A 1 96 ? -2.237 -2.303 1.254 1.00 97.19 96 THR A N 1
ATOM 752 C CA . THR A 1 96 ? -2.709 -3.526 1.914 1.00 97.19 96 THR A CA 1
ATOM 753 C C . THR A 1 96 ? -3.883 -4.142 1.155 1.00 97.19 96 THR A C 1
ATOM 755 O O . THR A 1 96 ? -4.817 -3.443 0.758 1.00 97.19 96 THR A O 1
ATOM 758 N N . ARG A 1 97 ? -3.859 -5.464 0.978 1.00 96.44 97 ARG A N 1
ATOM 759 C CA . ARG A 1 97 ? -4.975 -6.244 0.419 1.00 96.44 97 ARG A CA 1
ATOM 760 C C . ARG A 1 97 ? -5.948 -6.725 1.492 1.00 96.44 97 ARG A C 1
ATOM 762 O O . ARG A 1 97 ? -7.128 -6.915 1.222 1.00 96.44 97 ARG A O 1
ATOM 769 N N . GLU A 1 98 ? -5.447 -6.898 2.705 1.00 94.44 98 GLU A N 1
ATOM 770 C CA . GLU A 1 98 ? -6.189 -7.367 3.870 1.00 94.44 98 GLU A CA 1
ATOM 771 C C . GLU A 1 98 ? -5.723 -6.638 5.134 1.00 94.44 98 GLU A C 1
ATOM 773 O O . GLU A 1 98 ? -4.744 -5.884 5.118 1.00 94.44 98 GLU A O 1
ATOM 778 N N . VAL A 1 99 ? -6.458 -6.823 6.228 1.00 92.69 99 VAL A N 1
ATOM 779 C CA . VAL A 1 99 ? -6.145 -6.194 7.513 1.00 92.69 99 VAL A CA 1
ATOM 780 C C . VAL A 1 99 ? -5.025 -6.972 8.198 1.00 92.69 99 VAL A C 1
ATOM 782 O O . VAL A 1 99 ? -5.192 -8.138 8.537 1.00 92.69 99 VAL A O 1
ATOM 785 N N . LEU A 1 100 ? -3.895 -6.309 8.448 1.00 93.62 100 LEU A N 1
ATOM 786 C CA . LEU A 1 100 ? -2.784 -6.895 9.202 1.00 93.62 100 LEU A CA 1
ATOM 787 C C . LEU A 1 100 ? -3.063 -6.831 10.704 1.00 93.62 100 LEU A C 1
ATOM 789 O O . LEU A 1 100 ? -3.443 -5.780 11.223 1.00 93.62 100 LEU A O 1
ATOM 793 N N . THR A 1 101 ? -2.835 -7.930 11.411 1.00 91.62 101 THR A N 1
ATOM 794 C CA . THR A 1 101 ? -3.099 -8.071 12.849 1.00 91.62 101 THR A CA 1
ATOM 795 C C . THR A 1 101 ? -1.797 -8.189 13.641 1.00 91.62 101 THR A C 1
ATOM 797 O O . THR A 1 101 ? -0.696 -8.133 13.089 1.00 91.62 101 THR A O 1
ATOM 800 N N . LYS A 1 102 ? -1.902 -8.348 14.964 1.00 88.44 102 LYS A N 1
ATOM 801 C CA . LYS A 1 102 ? -0.740 -8.594 15.832 1.00 88.44 102 LYS A CA 1
ATOM 802 C C . LYS A 1 102 ? -0.008 -9.897 15.495 1.00 88.44 102 LYS A C 1
ATOM 804 O O . LYS A 1 102 ? 1.208 -9.945 15.692 1.00 88.44 102 LYS A O 1
ATOM 809 N N . ASP A 1 103 ? -0.731 -10.874 14.950 1.00 90.31 103 ASP A N 1
ATOM 810 C CA . ASP A 1 103 ? -0.219 -12.192 14.561 1.00 90.31 103 ASP A CA 1
ATOM 811 C C . ASP A 1 103 ? 0.417 -12.194 13.166 1.00 90.31 103 ASP A C 1
ATOM 813 O O . ASP A 1 103 ? 1.127 -13.130 12.799 1.00 90.31 103 ASP A O 1
ATOM 817 N N . SER A 1 104 ? 0.207 -11.132 12.381 1.00 93.88 104 SER A N 1
ATOM 818 C CA . SER A 1 104 ? 0.899 -10.960 11.107 1.00 93.88 104 SER A CA 1
ATOM 819 C C . SER A 1 104 ? 2.422 -10.845 11.306 1.00 93.88 104 SER A C 1
ATOM 821 O O . SER A 1 104 ? 2.877 -10.236 12.283 1.00 93.88 104 SER A O 1
ATOM 823 N N . PRO A 1 105 ? 3.234 -11.348 10.353 1.00 96.00 105 PRO A N 1
ATOM 824 C CA . PRO A 1 105 ? 4.669 -11.093 10.307 1.00 96.00 105 PRO A CA 1
ATOM 825 C C . PRO A 1 105 ? 5.021 -9.617 10.519 1.00 96.00 105 PRO A C 1
ATOM 827 O O . PRO A 1 105 ? 4.418 -8.723 9.926 1.00 96.00 105 PRO A O 1
ATOM 830 N N . LYS A 1 106 ? 6.040 -9.349 11.345 1.00 96.00 106 LYS A N 1
ATOM 831 C CA . LYS A 1 106 ? 6.484 -7.973 11.642 1.00 96.00 106 LYS A CA 1
ATOM 832 C C . LYS A 1 106 ? 7.197 -7.302 10.470 1.00 96.00 106 LYS A C 1
ATOM 834 O O . LYS A 1 106 ? 7.291 -6.077 10.434 1.00 96.00 106 LYS A O 1
ATOM 839 N N . ILE A 1 107 ? 7.728 -8.091 9.540 1.00 97.06 107 ILE A N 1
ATOM 840 C CA . ILE A 1 107 ? 8.451 -7.613 8.364 1.00 97.06 107 ILE A CA 1
ATOM 841 C C . ILE A 1 107 ? 8.033 -8.467 7.171 1.00 97.06 107 ILE A C 1
ATOM 843 O O . ILE A 1 107 ? 8.069 -9.694 7.246 1.00 97.06 107 ILE A O 1
ATOM 847 N N . TYR A 1 108 ? 7.690 -7.804 6.071 1.00 97.88 108 TYR A N 1
ATOM 848 C CA . TYR A 1 108 ? 7.523 -8.425 4.763 1.00 97.88 108 TYR A CA 1
ATOM 849 C C . TYR A 1 108 ? 8.616 -7.934 3.827 1.00 97.88 108 TYR A C 1
ATOM 851 O O . TYR A 1 108 ? 8.822 -6.727 3.714 1.00 97.88 108 TYR A O 1
ATOM 859 N N . ILE A 1 109 ? 9.283 -8.865 3.147 1.00 97.69 109 ILE A N 1
ATOM 860 C CA . ILE A 1 109 ? 10.308 -8.570 2.145 1.00 97.69 109 ILE A CA 1
ATOM 861 C C . ILE A 1 109 ? 9.885 -9.234 0.842 1.00 97.69 109 ILE A C 1
ATOM 863 O O . ILE A 1 109 ? 9.727 -10.453 0.784 1.00 97.69 109 ILE A O 1
ATOM 867 N N . PHE A 1 110 ? 9.688 -8.440 -0.204 1.00 97.88 110 PHE A N 1
ATOM 868 C CA . PHE A 1 110 ? 9.325 -8.937 -1.529 1.00 97.88 110 PHE A CA 1
ATOM 869 C C . PHE A 1 110 ? 9.909 -8.045 -2.623 1.00 97.88 110 PHE A C 1
ATOM 871 O O . PHE A 1 110 ? 10.457 -6.977 -2.358 1.00 97.88 110 PHE A O 1
ATOM 878 N N . ARG A 1 111 ? 9.821 -8.501 -3.874 1.00 98.12 111 ARG A N 1
ATOM 879 C CA . ARG A 1 111 ? 10.283 -7.737 -5.034 1.00 98.12 111 ARG A CA 1
ATOM 880 C C . ARG A 1 111 ? 9.108 -7.161 -5.806 1.00 98.12 111 ARG A C 1
ATOM 882 O O . ARG A 1 111 ? 8.155 -7.882 -6.114 1.00 98.12 111 ARG A O 1
ATOM 889 N N . VAL A 1 112 ? 9.224 -5.886 -6.155 1.00 97.69 112 VAL A N 1
ATOM 890 C CA . VAL A 1 112 ? 8.374 -5.246 -7.159 1.00 97.69 112 VAL A CA 1
ATOM 891 C C . VAL A 1 112 ? 9.106 -5.307 -8.488 1.00 97.69 112 VAL A C 1
ATOM 893 O O . VAL A 1 112 ? 10.307 -5.046 -8.555 1.00 97.69 112 VAL A O 1
ATOM 896 N N . GLN A 1 113 ? 8.381 -5.670 -9.535 1.00 96.75 113 GLN A N 1
ATOM 897 C CA . GLN A 1 113 ? 8.846 -5.653 -10.909 1.00 96.75 113 GLN A CA 1
ATOM 898 C C . GLN A 1 113 ? 8.182 -4.493 -11.648 1.00 96.75 113 GLN A C 1
ATOM 900 O O . GLN A 1 113 ? 7.014 -4.188 -11.411 1.00 96.75 113 GLN A O 1
ATOM 905 N N . TYR A 1 114 ? 8.923 -3.875 -12.561 1.00 95.81 114 TYR A N 1
ATOM 906 C CA . TYR A 1 114 ? 8.365 -3.015 -13.592 1.00 95.81 114 TYR A CA 1
ATOM 907 C C . TYR A 1 114 ? 8.756 -3.560 -14.959 1.00 95.81 114 TYR A C 1
ATOM 909 O O . TYR A 1 114 ? 9.940 -3.808 -15.210 1.00 95.81 114 TYR A O 1
ATOM 917 N N . ARG A 1 115 ? 7.758 -3.768 -15.818 1.00 93.75 115 ARG A N 1
ATOM 918 C CA . ARG A 1 115 ? 7.943 -4.224 -17.194 1.00 93.75 115 ARG A CA 1
ATOM 919 C C . ARG A 1 115 ? 7.649 -3.074 -18.152 1.00 93.75 115 ARG A C 1
ATOM 921 O O . ARG A 1 115 ? 6.488 -2.723 -18.358 1.00 93.75 115 ARG A O 1
ATOM 928 N N . ASP A 1 116 ? 8.702 -2.510 -18.725 1.00 91.19 116 ASP A N 1
ATOM 929 C CA . ASP A 1 116 ? 8.625 -1.467 -19.741 1.00 91.19 116 ASP A CA 1
ATOM 930 C C . ASP A 1 116 ? 8.389 -2.115 -21.109 1.00 91.19 116 ASP A C 1
ATOM 932 O O . ASP A 1 116 ? 9.261 -2.799 -21.642 1.00 91.19 116 ASP A O 1
ATOM 936 N N . CYS A 1 117 ? 7.198 -1.929 -21.670 1.00 87.44 117 CYS A N 1
ATOM 937 C CA . CYS A 1 117 ? 6.833 -2.413 -23.001 1.00 87.44 117 CYS A CA 1
ATOM 938 C C . CYS A 1 117 ? 6.975 -1.312 -24.057 1.00 87.44 117 CYS A C 1
ATOM 940 O O . CYS A 1 117 ? 6.059 -1.073 -24.848 1.00 87.44 117 CYS A O 1
ATOM 942 N N . GLY A 1 118 ? 8.103 -0.606 -24.038 1.00 79.50 118 GLY A N 1
ATOM 943 C CA . GLY A 1 118 ? 8.441 0.392 -25.042 1.00 79.50 118 GLY A CA 1
ATOM 944 C C . GLY A 1 118 ? 8.382 -0.149 -26.475 1.00 79.50 118 GLY A C 1
ATOM 945 O O . GLY A 1 118 ? 8.485 -1.347 -26.733 1.00 79.50 118 GLY A O 1
ATOM 946 N N . VAL A 1 119 ? 8.253 0.764 -27.442 1.00 70.75 119 VAL A N 1
ATOM 947 C CA . VAL A 1 119 ? 8.066 0.430 -28.870 1.00 70.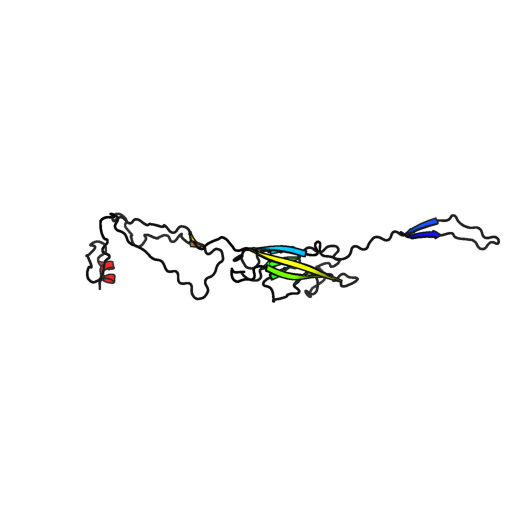75 119 VAL A CA 1
ATOM 948 C C . VAL A 1 119 ? 9.234 -0.378 -29.450 1.00 70.75 119 VAL A C 1
ATOM 950 O O . VAL A 1 119 ? 9.033 -1.217 -30.324 1.00 70.75 119 VAL A O 1
ATOM 953 N N . LEU A 1 120 ? 10.461 -0.118 -28.986 1.00 74.75 120 LEU A N 1
ATOM 954 C CA . LEU A 1 120 ? 11.677 -0.724 -29.538 1.00 74.75 120 LEU A CA 1
ATOM 955 C C . LEU A 1 120 ? 12.063 -2.040 -28.854 1.00 74.75 120 LEU A C 1
ATOM 957 O O . LEU A 1 120 ? 12.623 -2.923 -29.503 1.00 74.75 120 LEU A O 1
ATOM 961 N N . ARG A 1 121 ? 11.816 -2.160 -27.547 1.00 81.88 121 ARG A N 1
ATOM 962 C CA . ARG A 1 121 ? 12.212 -3.317 -26.739 1.00 81.88 121 ARG A CA 1
ATOM 963 C C . ARG A 1 121 ? 11.345 -3.436 -25.493 1.00 81.88 121 ARG A C 1
ATOM 965 O O . ARG A 1 121 ? 10.886 -2.433 -24.957 1.00 81.88 121 ARG A O 1
ATOM 972 N N . VAL A 1 122 ? 11.192 -4.673 -25.025 1.00 87.19 122 VAL A N 1
ATOM 973 C CA . VAL A 1 122 ? 10.609 -4.966 -23.715 1.00 87.19 122 VAL A CA 1
ATOM 974 C C . VAL A 1 122 ? 11.744 -5.132 -22.714 1.00 87.19 122 VAL A C 1
ATOM 976 O O . VAL A 1 122 ? 12.584 -6.017 -22.880 1.00 87.19 122 VAL A O 1
ATOM 979 N N . GLU A 1 123 ? 11.758 -4.301 -21.679 1.00 91.12 123 GLU A N 1
ATOM 980 C CA . GLU A 1 123 ? 12.721 -4.376 -20.582 1.00 91.12 123 GLU A CA 1
ATOM 981 C C . GLU A 1 123 ? 12.020 -4.617 -19.252 1.00 91.12 123 GLU A C 1
ATOM 983 O O . GLU A 1 123 ? 10.875 -4.224 -19.039 1.00 91.12 123 GLU A O 1
ATOM 988 N N . THR A 1 124 ? 12.727 -5.269 -18.334 1.00 94.06 124 THR A N 1
ATOM 989 C CA . THR A 1 124 ? 12.189 -5.601 -17.020 1.00 94.06 124 THR A CA 1
ATOM 990 C C . THR A 1 124 ? 13.221 -5.291 -15.956 1.00 94.06 124 THR A C 1
ATOM 992 O O . THR A 1 124 ? 14.354 -5.767 -16.023 1.00 94.06 124 THR A O 1
ATOM 995 N N . VAL A 1 125 ? 12.810 -4.542 -14.940 1.00 96.19 125 VAL A N 1
ATOM 996 C CA . VAL A 1 125 ? 13.638 -4.217 -13.776 1.00 96.19 125 VAL A CA 1
ATOM 997 C C . VAL A 1 125 ? 12.917 -4.582 -12.490 1.00 96.19 125 VAL A C 1
ATOM 999 O O . VAL A 1 125 ? 11.692 -4.712 -12.460 1.00 96.19 125 VAL A O 1
ATOM 1002 N N . THR A 1 126 ? 13.675 -4.765 -11.410 1.00 97.88 126 THR A N 1
ATOM 1003 C CA . THR A 1 126 ? 13.126 -5.122 -10.097 1.00 97.88 126 THR A CA 1
ATOM 1004 C C . THR A 1 126 ? 13.769 -4.309 -8.986 1.00 97.88 126 THR A C 1
ATOM 1006 O O . THR A 1 126 ? 14.970 -4.055 -9.047 1.00 97.88 126 THR A O 1
ATOM 1009 N N . ALA A 1 127 ? 13.000 -4.001 -7.946 1.00 98.38 127 ALA A N 1
ATOM 1010 C CA . ALA A 1 127 ? 13.488 -3.436 -6.691 1.00 98.38 127 ALA A CA 1
ATOM 1011 C C . ALA A 1 127 ? 13.000 -4.262 -5.497 1.00 98.38 127 ALA A C 1
ATOM 1013 O O . ALA A 1 127 ? 11.968 -4.942 -5.570 1.00 98.38 127 ALA A O 1
ATOM 1014 N N . VAL A 1 128 ? 13.751 -4.214 -4.398 1.00 98.50 128 VAL A N 1
ATOM 1015 C CA . VAL A 1 128 ? 13.365 -4.841 -3.127 1.00 98.50 128 VAL A CA 1
ATOM 1016 C C . VAL A 1 128 ? 12.477 -3.879 -2.343 1.00 98.50 128 VAL A C 1
ATOM 1018 O O . VAL A 1 128 ? 12.729 -2.678 -2.302 1.00 98.50 128 VAL A O 1
ATOM 1021 N N . VAL A 1 129 ? 11.426 -4.400 -1.719 1.00 98.56 129 VAL A N 1
ATOM 1022 C CA . VAL A 1 129 ? 10.558 -3.647 -0.817 1.00 98.56 129 VAL A CA 1
ATOM 1023 C C . VAL A 1 129 ? 10.522 -4.349 0.528 1.00 98.56 129 VAL A C 1
ATOM 1025 O O . VAL A 1 129 ? 10.168 -5.527 0.605 1.00 98.56 129 VAL A O 1
ATOM 1028 N N . ASN A 1 130 ? 10.830 -3.598 1.581 1.00 98.50 130 ASN A N 1
ATOM 1029 C CA . ASN A 1 130 ? 10.648 -4.016 2.962 1.00 98.50 130 ASN A CA 1
ATOM 1030 C C . ASN A 1 130 ? 9.499 -3.222 3.576 1.00 98.50 130 ASN A C 1
ATOM 1032 O O . ASN A 1 130 ? 9.535 -1.991 3.629 1.00 98.50 130 ASN A O 1
ATOM 1036 N N . ILE A 1 131 ? 8.488 -3.922 4.081 1.00 98.38 131 ILE A N 1
ATOM 1037 C CA . ILE A 1 131 ? 7.378 -3.314 4.812 1.00 98.38 131 ILE A CA 1
ATOM 1038 C C . ILE A 1 131 ? 7.455 -3.757 6.265 1.00 98.38 131 ILE A C 1
ATOM 1040 O O . ILE A 1 131 ? 7.280 -4.936 6.576 1.00 98.38 131 ILE A O 1
ATOM 1044 N N . LYS A 1 132 ? 7.686 -2.797 7.162 1.00 98.19 132 LYS A N 1
ATOM 1045 C CA . LYS A 1 132 ? 7.625 -3.010 8.608 1.00 98.19 132 LYS A CA 1
ATOM 1046 C C . LYS A 1 132 ? 6.193 -2.836 9.110 1.00 98.19 132 LYS A C 1
ATOM 1048 O O . LYS A 1 132 ? 5.593 -1.777 8.931 1.00 98.19 132 LYS A O 1
ATOM 1053 N N . VAL A 1 133 ? 5.667 -3.845 9.793 1.00 97.06 133 VAL A N 1
ATOM 1054 C CA . VAL A 1 133 ? 4.369 -3.761 10.467 1.00 97.06 133 VAL A CA 1
ATOM 1055 C C . VAL A 1 133 ? 4.565 -3.144 11.847 1.00 97.06 133 VAL A C 1
ATOM 1057 O O . VAL A 1 133 ? 5.308 -3.663 12.681 1.00 97.06 133 VAL A O 1
ATOM 1060 N N . ILE A 1 134 ? 3.909 -2.013 12.075 1.00 94.81 134 ILE A N 1
ATOM 1061 C CA . ILE A 1 134 ? 3.910 -1.277 13.336 1.00 94.81 134 ILE A CA 1
ATOM 1062 C C . ILE A 1 134 ? 2.637 -1.645 14.089 1.00 94.81 134 ILE A C 1
ATOM 1064 O O . ILE A 1 134 ? 1.535 -1.538 13.555 1.00 94.81 134 ILE A O 1
ATOM 1068 N N . GLU A 1 135 ? 2.776 -2.078 15.335 1.00 90.00 135 GLU A N 1
ATOM 1069 C CA . GLU A 1 135 ? 1.614 -2.343 16.177 1.00 90.00 135 GLU A CA 1
ATOM 1070 C C . GLU A 1 135 ? 0.881 -1.043 16.508 1.00 90.00 135 GLU A C 1
ATOM 1072 O O . GLU A 1 135 ? 1.484 -0.047 16.911 1.00 90.00 135 GLU A O 1
ATOM 1077 N N . ASN A 1 136 ? -0.437 -1.063 16.333 1.00 84.69 136 ASN A N 1
ATOM 1078 C CA . ASN A 1 136 ? -1.302 0.029 16.739 1.00 84.69 136 ASN A CA 1
ATOM 1079 C C . ASN A 1 136 ? -1.332 0.103 18.270 1.00 84.69 136 ASN A C 1
ATOM 1081 O O . ASN A 1 136 ? -1.639 -0.888 18.932 1.00 84.69 136 ASN A O 1
ATOM 1085 N N . SER A 1 137 ? -1.056 1.282 18.826 1.00 82.75 137 SER A N 1
ATOM 1086 C CA . SER A 1 137 ? -1.174 1.551 20.263 1.00 82.75 137 SER A CA 1
ATOM 1087 C C . SER A 1 137 ? -2.617 1.812 20.714 1.00 82.75 137 SER A C 1
ATOM 1089 O O . SER A 1 137 ? -2.862 2.043 21.894 1.00 82.75 137 SER A O 1
ATOM 1091 N N . CYS A 1 138 ? -3.579 1.809 19.788 1.00 81.25 138 CYS A N 1
ATOM 1092 C CA . CYS A 1 138 ? -4.995 1.990 20.086 1.00 81.25 138 CYS A CA 1
ATOM 1093 C C . CYS A 1 138 ? -5.587 0.756 20.786 1.00 81.25 138 CYS A C 1
ATOM 1095 O O . CYS A 1 138 ? -5.451 -0.371 20.306 1.00 81.25 138 CYS A O 1
ATOM 1097 N N . GLU A 1 139 ? -6.301 0.988 21.887 1.00 81.75 139 GLU A N 1
ATOM 1098 C CA . GLU A 1 139 ? -7.010 -0.037 22.656 1.00 81.75 139 GLU A CA 1
ATOM 1099 C C . GLU A 1 139 ? -8.533 0.117 22.501 1.00 81.75 139 GLU A C 1
ATOM 1101 O O . GLU A 1 139 ? -9.019 1.254 22.424 1.00 81.75 139 GLU A O 1
ATOM 1106 N N . PRO A 1 140 ? -9.312 -0.986 22.476 1.00 85.75 140 PRO A N 1
ATOM 1107 C CA . PRO A 1 140 ? -10.762 -0.905 22.374 1.00 85.75 140 PRO A CA 1
ATOM 1108 C C . PRO A 1 140 ? -11.359 -0.183 23.581 1.00 85.75 140 PRO A C 1
ATOM 1110 O O . PRO A 1 140 ? -11.052 -0.518 24.726 1.00 85.75 140 PRO A O 1
ATOM 1113 N N . ARG A 1 141 ? -12.246 0.789 23.348 1.00 87.31 141 ARG A N 1
ATOM 1114 C CA . ARG A 1 141 ? -12.858 1.563 24.438 1.00 87.31 141 ARG A CA 1
ATOM 1115 C C . ARG A 1 141 ? -14.258 2.055 24.114 1.00 87.31 141 ARG A C 1
ATOM 1117 O O . ARG A 1 141 ? -14.588 2.369 22.971 1.00 87.31 141 ARG A O 1
ATOM 1124 N N . TRP A 1 142 ? -15.074 2.188 25.153 1.00 87.69 142 TRP A N 1
ATOM 1125 C CA . TRP A 1 142 ? -16.362 2.859 25.046 1.00 87.69 142 TRP A CA 1
ATOM 1126 C C . TRP A 1 142 ? -16.176 4.371 25.003 1.00 87.69 142 TRP A C 1
ATOM 1128 O O . TRP A 1 142 ? -15.531 4.961 25.869 1.00 87.69 142 TRP A O 1
ATOM 1138 N N . LYS A 1 143 ? -16.800 5.008 24.019 1.00 89.69 143 LYS A N 1
ATOM 1139 C CA . LYS A 1 143 ? -16.899 6.459 23.915 1.00 89.69 143 LYS A CA 1
ATOM 1140 C C . LYS A 1 143 ? -18.288 6.903 24.330 1.00 89.69 143 LYS A C 1
ATOM 1142 O O . LYS A 1 143 ? -19.278 6.414 23.797 1.00 89.69 143 LYS A O 1
ATOM 1147 N N . GLY A 1 144 ? -18.350 7.828 25.284 1.00 86.62 144 GLY A N 1
ATOM 1148 C CA . GLY A 1 144 ? -19.603 8.408 25.770 1.00 86.62 144 GLY A CA 1
ATOM 1149 C C . GLY A 1 144 ? -20.400 7.529 26.739 1.00 86.62 144 GLY A C 1
ATOM 1150 O O . GLY A 1 144 ? -21.458 7.961 27.185 1.00 86.62 144 GLY A O 1
ATOM 1151 N N . LEU A 1 145 ? -19.924 6.325 27.081 1.00 86.56 145 LEU A N 1
ATOM 1152 C CA . LEU A 1 145 ? -20.560 5.500 28.109 1.00 86.56 145 LEU A CA 1
ATOM 1153 C C . LEU A 1 145 ? -20.148 6.026 29.498 1.00 86.56 145 LEU A C 1
ATOM 1155 O O . LEU A 1 145 ? -18.949 6.065 29.787 1.00 86.56 145 LEU A O 1
ATOM 1159 N N . PRO A 1 146 ? -21.092 6.449 30.357 1.00 84.25 146 PRO A N 1
ATOM 1160 C CA . PRO A 1 146 ? -20.761 6.951 31.686 1.00 84.25 146 PRO A CA 1
ATOM 1161 C C . PRO A 1 146 ? -20.260 5.824 32.603 1.00 84.25 146 PRO A C 1
ATOM 1163 O O . PRO A 1 146 ? -20.800 4.720 32.591 1.00 84.25 146 PRO A O 1
ATOM 1166 N N . GLN A 1 147 ? -19.252 6.115 33.435 1.00 83.50 147 GLN A N 1
ATOM 1167 C CA . GLN A 1 147 ? -18.753 5.171 34.451 1.00 83.50 147 GLN A CA 1
ATOM 1168 C C . GLN A 1 147 ? -19.729 4.992 35.620 1.00 83.50 147 GLN A C 1
ATOM 1170 O O . GLN A 1 147 ? -19.765 3.935 36.246 1.00 83.50 147 GLN A O 1
ATOM 1175 N N . SER A 1 148 ? -20.521 6.021 35.921 1.00 83.00 148 SER A N 1
ATOM 1176 C CA . SER A 1 148 ? -21.551 5.991 36.951 1.00 83.00 148 SER A CA 1
ATOM 1177 C C . SER A 1 148 ? -22.795 6.725 36.469 1.00 83.00 148 SER A C 1
ATOM 1179 O O . SER A 1 148 ? -22.719 7.734 35.768 1.00 83.00 148 SER A O 1
ATOM 1181 N N . VAL A 1 149 ? -23.957 6.202 36.851 1.00 81.50 149 VAL A N 1
ATOM 1182 C CA . VAL A 1 149 ? -25.249 6.838 36.606 1.00 81.50 149 VAL A CA 1
ATOM 1183 C C . VAL A 1 149 ? -25.978 6.914 37.936 1.00 81.50 149 VAL A C 1
ATOM 1185 O O . VAL A 1 149 ? -26.112 5.910 38.635 1.00 81.50 149 VAL A O 1
ATOM 1188 N N . TYR A 1 150 ? -26.433 8.110 38.293 1.00 77.44 150 TYR A N 1
ATOM 1189 C CA . TYR A 1 150 ? -27.178 8.346 39.521 1.00 77.44 150 TYR A CA 1
ATOM 1190 C C . TYR A 1 150 ? -28.659 8.423 39.189 1.00 77.44 150 TYR A C 1
ATOM 1192 O O . TYR A 1 150 ? -29.065 9.222 38.355 1.00 77.44 150 TYR A O 1
ATOM 1200 N N . TYR A 1 151 ? -29.457 7.596 39.854 1.00 74.62 151 TYR A N 1
ATOM 1201 C CA . TYR A 1 151 ? -30.908 7.650 39.756 1.00 74.62 151 TYR A CA 1
ATOM 1202 C C . TYR A 1 151 ? -31.485 8.300 41.012 1.00 74.62 151 TYR A C 1
ATOM 1204 O O . TYR A 1 151 ? -31.114 7.939 42.132 1.00 74.62 151 TYR A O 1
ATOM 1212 N N . SER A 1 152 ? -32.430 9.222 40.828 1.00 71.69 152 SER A N 1
ATOM 1213 C CA . SER A 1 152 ? -33.230 9.775 41.919 1.00 71.69 152 SER A CA 1
ATOM 1214 C C . SER A 1 152 ? -34.712 9.478 41.700 1.00 71.69 152 SER A C 1
ATOM 1216 O O . SER A 1 152 ? -35.201 9.466 40.575 1.00 71.69 152 SER A O 1
ATOM 1218 N N . LEU A 1 153 ? -35.463 9.291 42.787 1.00 67.62 153 LEU A N 1
ATOM 1219 C CA . LEU A 1 153 ? -36.909 9.017 42.745 1.00 67.62 153 LEU A CA 1
ATOM 1220 C C . LEU A 1 153 ? -37.751 10.170 42.161 1.00 67.62 153 LEU A C 1
ATOM 1222 O O . LEU A 1 153 ? -38.960 10.010 41.981 1.00 67.62 153 LEU A O 1
ATOM 1226 N N . ALA A 1 154 ? -37.136 11.329 41.907 1.00 66.44 154 ALA A N 1
ATOM 1227 C CA . ALA A 1 154 ? -37.751 12.447 41.201 1.00 66.44 154 ALA A CA 1
ATOM 1228 C C . ALA A 1 154 ? -37.740 12.251 39.674 1.00 66.44 154 ALA A C 1
ATOM 1230 O O . ALA A 1 154 ? -38.484 12.930 38.968 1.00 66.44 154 ALA A O 1
ATOM 1231 N N . GLU A 1 155 ? -36.930 11.324 39.153 1.00 65.88 155 GLU A N 1
ATOM 1232 C CA . GLU A 1 155 ? -36.845 11.078 37.720 1.00 65.88 155 GLU A CA 1
ATOM 1233 C C . GLU A 1 155 ? -37.966 10.152 37.225 1.00 65.88 155 GLU A C 1
ATOM 1235 O O . GLU A 1 155 ? -38.139 9.037 37.733 1.00 65.88 155 GLU A O 1
ATOM 1240 N N . PRO A 1 156 ? -38.710 10.567 36.184 1.00 58.44 156 PRO A N 1
ATOM 1241 C CA . PRO A 1 156 ? -39.922 9.878 35.757 1.00 58.44 156 PRO A CA 1
ATOM 1242 C C . PRO A 1 156 ? -39.670 8.554 35.019 1.00 58.44 156 PRO A C 1
ATOM 1244 O O . PRO A 1 156 ? -40.628 7.820 34.777 1.00 58.44 156 PRO A O 1
ATOM 1247 N N . GLN A 1 157 ? -38.431 8.235 34.606 1.00 66.25 157 GLN A N 1
ATOM 1248 C CA . GLN A 1 157 ? -38.150 7.066 33.753 1.00 66.25 157 GLN A CA 1
ATOM 1249 C C . GLN A 1 157 ? -36.808 6.364 34.062 1.00 66.25 157 GLN A C 1
ATOM 1251 O O . GLN A 1 157 ? -35.888 6.430 33.246 1.00 66.25 157 GLN A O 1
ATOM 1256 N N . PRO A 1 158 ? -36.704 5.581 35.156 1.00 65.38 158 PRO A N 1
ATOM 1257 C CA . PRO A 1 158 ? -35.504 4.784 35.468 1.00 65.38 158 PRO A CA 1
ATOM 1258 C C . PRO A 1 158 ? -35.115 3.808 34.344 1.00 65.38 158 PRO A C 1
ATOM 1260 O O . PRO A 1 158 ? -33.943 3.564 34.085 1.00 65.38 158 PRO A O 1
ATOM 1263 N N . LYS A 1 159 ? -36.094 3.303 33.585 1.00 63.84 159 LYS A N 1
ATOM 1264 C CA . LYS A 1 159 ? -35.872 2.427 32.418 1.00 63.84 159 LYS A CA 1
ATOM 1265 C C . LYS A 1 159 ? -35.073 3.070 31.271 1.00 63.84 159 LYS A C 1
ATOM 1267 O O . LYS A 1 159 ? -34.762 2.396 30.295 1.00 63.84 159 LYS A O 1
ATOM 1272 N N . ARG A 1 160 ? -34.784 4.371 31.359 1.00 69.88 160 ARG A N 1
ATOM 1273 C CA . ARG A 1 160 ? -34.058 5.166 30.363 1.00 69.88 160 ARG A CA 1
ATOM 1274 C C . ARG A 1 160 ? -32.753 5.752 30.903 1.00 69.88 160 ARG A C 1
ATOM 1276 O O . ARG A 1 160 ? -32.220 6.659 30.287 1.00 69.88 160 ARG A O 1
ATOM 1283 N N . LEU A 1 161 ? -32.209 5.212 31.996 1.00 72.62 161 LEU A N 1
ATOM 1284 C CA . LEU A 1 161 ? -30.958 5.685 32.612 1.00 72.62 161 LEU A CA 1
ATOM 1285 C C . LEU A 1 161 ? -29.759 5.740 31.652 1.00 72.62 161 LEU A C 1
ATOM 1287 O O . LEU A 1 161 ? -28.871 6.564 31.824 1.00 72.62 161 LEU A O 1
ATOM 1291 N N . LEU A 1 162 ? -29.744 4.886 30.630 1.00 74.06 162 LEU A N 1
ATOM 1292 C CA . LEU A 1 162 ? -28.718 4.900 29.589 1.00 74.06 162 LEU A CA 1
ATOM 1293 C C . LEU A 1 162 ? -29.240 5.499 28.267 1.00 74.06 162 LEU A C 1
ATOM 1295 O O . LEU A 1 162 ? -28.549 5.467 27.265 1.00 74.06 162 LEU A O 1
ATOM 1299 N N . TRP A 1 163 ? -30.455 6.035 28.201 1.00 71.56 163 TRP A N 1
ATOM 1300 C CA . TRP A 1 163 ? -31.023 6.580 26.965 1.00 71.56 163 TRP A CA 1
ATOM 1301 C C . TRP A 1 163 ? -30.797 8.100 26.871 1.00 71.56 163 TRP A C 1
ATOM 1303 O O . TRP A 1 163 ? -31.024 8.792 27.862 1.00 71.56 163 TRP A O 1
ATOM 1313 N N . PRO A 1 164 ? -30.471 8.661 25.690 1.00 67.88 164 PRO A N 1
ATOM 1314 C CA . PRO A 1 164 ? -30.311 8.003 24.387 1.00 67.88 164 PRO A CA 1
ATOM 1315 C C . PRO A 1 164 ? -28.987 7.236 24.243 1.00 67.88 164 PRO A C 1
ATOM 1317 O O . PRO A 1 164 ? -27.992 7.564 24.880 1.00 67.88 164 PRO A O 1
ATOM 1320 N N . GLN A 1 165 ? -28.975 6.218 23.375 1.00 68.00 165 GLN A N 1
ATOM 1321 C CA . GLN A 1 165 ? -27.798 5.381 23.100 1.00 68.00 165 GLN A CA 1
ATOM 1322 C C . GLN A 1 165 ? -26.783 6.098 22.194 1.00 68.00 165 GLN A C 1
ATOM 1324 O O . GLN A 1 165 ? -26.568 5.707 21.051 1.00 68.00 165 GLN A O 1
ATOM 1329 N N . SER A 1 166 ? -26.172 7.179 22.677 1.00 79.75 166 SER A N 1
ATOM 1330 C CA . SER A 1 166 ? -25.159 7.938 21.926 1.00 79.75 166 SER A CA 1
ATOM 1331 C C . SER A 1 166 ? -23.726 7.451 22.165 1.00 79.75 166 SER A C 1
ATOM 1333 O O . SER A 1 166 ? -22.774 8.181 21.894 1.00 79.75 166 SER A O 1
ATOM 1335 N N . TYR A 1 167 ? -23.560 6.257 22.727 1.00 86.94 167 TYR A N 1
ATOM 1336 C CA . TYR A 1 167 ? -22.262 5.678 23.052 1.00 86.94 167 TYR A CA 1
ATOM 1337 C C . TYR A 1 167 ? -21.876 4.593 22.057 1.00 86.94 167 TYR A C 1
ATOM 1339 O O . TYR A 1 167 ? -22.699 3.797 21.611 1.00 86.94 167 TYR A O 1
ATOM 1347 N N . THR A 1 168 ? -20.592 4.565 21.721 1.00 87.38 168 THR A N 1
ATOM 1348 C CA . THR A 1 168 ? -20.035 3.701 20.679 1.00 87.38 168 THR A CA 1
ATOM 1349 C C . THR A 1 168 ? -18.810 2.978 21.210 1.00 87.38 168 THR A C 1
ATOM 1351 O O . THR A 1 168 ? -17.969 3.591 21.869 1.00 87.38 168 THR A O 1
ATOM 1354 N N . LEU A 1 169 ? -18.683 1.690 20.902 1.00 86.56 169 LEU A N 1
ATOM 1355 C CA . LEU A 1 169 ? -17.460 0.938 21.156 1.00 86.56 169 LEU A CA 1
ATOM 1356 C C . LEU A 1 169 ? -16.479 1.196 20.005 1.00 86.56 169 LEU A C 1
ATOM 1358 O O . LEU A 1 169 ? -16.676 0.712 18.892 1.00 86.56 169 LEU A O 1
ATOM 1362 N N . GLU A 1 170 ? -15.446 1.998 20.256 1.00 87.44 170 GLU A N 1
ATOM 1363 C CA . GLU A 1 170 ? -14.356 2.210 19.304 1.00 87.44 170 GLU A CA 1
ATOM 1364 C C . GLU A 1 170 ? -13.421 0.996 19.365 1.00 87.44 170 GLU A C 1
ATOM 1366 O O . GLU A 1 170 ? -12.767 0.769 20.379 1.00 87.44 170 GLU A O 1
ATOM 1371 N N . MET A 1 171 ? -13.368 0.214 18.284 1.00 83.38 171 MET A N 1
ATOM 1372 C CA . MET A 1 171 ? -12.581 -1.028 18.196 1.00 83.38 171 MET A CA 1
ATOM 1373 C C . MET A 1 171 ? -11.237 -0.852 17.473 1.00 83.38 171 MET A C 1
ATOM 1375 O O . MET A 1 171 ? -10.547 -1.829 17.222 1.00 83.38 171 MET A O 1
ATOM 1379 N N . CYS A 1 172 ? -10.852 0.372 17.097 1.00 81.69 172 CYS A N 1
ATOM 1380 C CA . CYS A 1 172 ? -9.576 0.660 16.423 1.00 81.69 172 CYS A CA 1
ATOM 1381 C C . CYS A 1 172 ? -9.297 -0.180 15.153 1.00 81.69 172 CYS A C 1
ATOM 1383 O O . CYS A 1 172 ? -8.141 -0.477 14.859 1.00 81.69 172 CYS A O 1
ATOM 1385 N N . GLY A 1 173 ? -10.339 -0.603 14.429 1.00 78.06 173 GLY A N 1
ATOM 1386 C CA . GLY A 1 173 ? -10.214 -1.490 13.263 1.00 78.06 173 GLY A CA 1
ATOM 1387 C C . GLY A 1 173 ? -10.015 -2.974 13.601 1.00 78.06 173 GLY A C 1
ATOM 1388 O O . GLY A 1 173 ? -9.974 -3.797 12.691 1.00 78.06 173 GLY A O 1
ATOM 1389 N N . MET A 1 174 ? -9.922 -3.331 14.887 1.00 81.31 174 MET A N 1
ATOM 1390 C CA . MET A 1 174 ? -9.964 -4.718 15.343 1.00 81.31 174 MET A CA 1
ATOM 1391 C C . MET A 1 174 ? -11.353 -5.306 15.111 1.00 81.31 174 MET A C 1
ATOM 1393 O O . MET A 1 174 ? -12.377 -4.635 15.262 1.00 81.31 174 MET A O 1
ATOM 1397 N N . THR A 1 175 ? -11.375 -6.591 14.801 1.00 76.06 175 THR A N 1
ATOM 1398 C CA . THR A 1 175 ? -12.583 -7.397 14.674 1.00 76.06 175 THR A CA 1
ATOM 1399 C C . THR A 1 175 ? -12.534 -8.510 15.713 1.00 76.06 175 THR A C 1
ATOM 1401 O O . THR A 1 175 ? -11.464 -8.904 16.175 1.00 76.06 175 THR A O 1
ATOM 1404 N N . CYS A 1 176 ? -13.701 -8.979 16.141 1.00 73.00 176 CYS A N 1
ATOM 1405 C CA . CYS A 1 176 ? -13.788 -10.178 16.961 1.00 73.00 176 CYS A CA 1
ATOM 1406 C C . CYS A 1 176 ? -14.085 -11.353 16.038 1.00 73.00 176 CYS A C 1
ATOM 1408 O O . CYS A 1 176 ? -15.067 -11.303 15.293 1.00 73.00 176 CYS A O 1
ATOM 1410 N N . GLU A 1 177 ? -13.259 -12.388 16.096 1.00 70.94 177 GLU A N 1
ATOM 1411 C CA . GLU A 1 177 ? -13.585 -13.675 15.489 1.00 70.94 177 GLU A CA 1
ATOM 1412 C C . GLU A 1 177 ? -14.696 -14.351 16.310 1.00 70.94 177 GLU A C 1
ATOM 1414 O O . GLU A 1 177 ? -14.780 -14.162 17.524 1.00 70.94 177 GLU A O 1
ATOM 1419 N N . ASP A 1 178 ? -15.587 -15.071 15.626 1.00 66.12 178 ASP A N 1
ATOM 1420 C CA . ASP A 1 178 ? -16.661 -15.886 16.205 1.00 66.12 178 ASP A CA 1
ATOM 1421 C C . ASP A 1 178 ? -17.610 -15.175 17.188 1.00 66.12 178 ASP A C 1
ATOM 1423 O O . ASP A 1 178 ? -17.481 -15.245 18.408 1.00 66.12 178 ASP A O 1
ATOM 1427 N N . SER A 1 179 ? -18.680 -14.571 16.653 1.00 71.12 179 SER A N 1
ATOM 1428 C CA . SER A 1 179 ? -19.845 -14.089 17.425 1.00 71.12 179 SER A CA 1
ATOM 1429 C C . SER A 1 179 ? -19.475 -13.283 18.689 1.00 71.12 179 SER A C 1
ATOM 1431 O O . SER A 1 179 ? -19.677 -13.763 19.809 1.00 71.12 179 SER A O 1
ATOM 1433 N N . PRO A 1 180 ? -18.945 -12.050 18.543 1.00 72.69 180 PRO A N 1
ATOM 1434 C CA . PRO A 1 180 ? -18.497 -11.244 19.674 1.00 72.69 180 PRO A CA 1
ATOM 1435 C C . PRO A 1 180 ? -19.545 -11.157 20.775 1.00 72.69 180 PRO A C 1
ATOM 1437 O O . PRO A 1 180 ? -20.638 -10.618 20.582 1.00 72.69 180 PRO A O 1
ATOM 1440 N N . ARG A 1 181 ? -19.185 -11.641 21.964 1.00 74.94 181 ARG A N 1
ATOM 1441 C CA . ARG A 1 181 ? -20.016 -11.488 23.151 1.00 74.94 181 ARG A CA 1
ATOM 1442 C C . ARG A 1 181 ? -19.519 -10.306 23.966 1.00 74.94 181 ARG A C 1
ATOM 1444 O O . ARG A 1 181 ? -18.500 -10.384 24.644 1.00 74.94 181 ARG A O 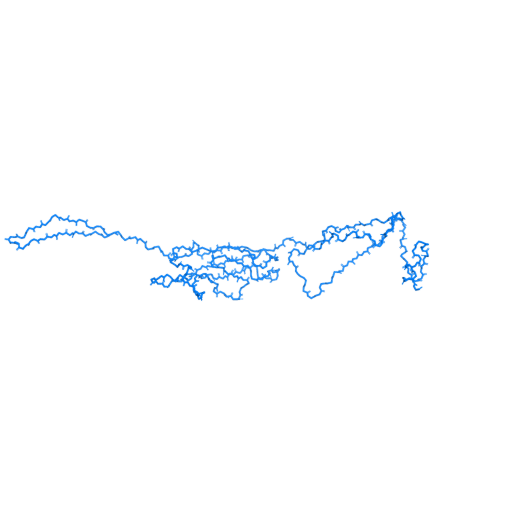1
ATOM 1451 N N . ILE A 1 182 ? -20.276 -9.215 23.932 1.00 74.44 182 ILE A N 1
ATOM 1452 C CA . ILE A 1 182 ? -20.060 -8.093 24.844 1.00 74.44 182 ILE A CA 1
ATOM 1453 C C . ILE A 1 182 ? -20.636 -8.494 26.202 1.00 74.44 182 ILE A C 1
ATOM 1455 O O . ILE A 1 182 ? -21.847 -8.658 26.352 1.00 74.44 182 ILE A O 1
ATOM 1459 N N . VAL A 1 183 ? -19.764 -8.672 27.192 1.00 76.94 183 VAL A N 1
ATOM 1460 C CA . VAL A 1 183 ? -20.158 -8.894 28.585 1.00 76.94 183 VAL A CA 1
ATOM 1461 C C . VAL A 1 183 ? -19.915 -7.601 29.351 1.00 76.94 183 VAL A C 1
ATOM 1463 O O . VAL A 1 183 ? -18.841 -7.014 29.265 1.00 76.94 183 VAL A O 1
ATOM 1466 N N . THR A 1 184 ? -20.921 -7.148 30.091 1.00 74.06 184 THR A N 1
ATOM 1467 C CA . THR A 1 184 ? -20.812 -5.993 30.984 1.00 74.06 184 THR A CA 1
ATOM 1468 C C . THR A 1 184 ? -21.186 -6.418 32.395 1.00 74.06 184 THR A C 1
ATOM 1470 O O . THR A 1 184 ? -22.108 -7.214 32.585 1.00 74.06 184 THR A O 1
ATOM 1473 N N . GLN A 1 185 ? -20.462 -5.904 33.384 1.00 80.94 185 GLN A N 1
ATOM 1474 C CA . GLN A 1 185 ? -20.787 -6.080 34.790 1.00 80.94 185 GLN A CA 1
ATOM 1475 C C . GLN A 1 185 ? -21.328 -4.755 35.317 1.00 80.94 185 GLN A C 1
ATOM 1477 O O . GLN A 1 185 ? -20.629 -3.746 35.321 1.00 80.94 185 GLN A O 1
ATOM 1482 N N . VAL A 1 186 ? -22.578 -4.767 35.770 1.00 78.50 186 VAL A N 1
ATOM 1483 C CA . VAL A 1 186 ? -23.220 -3.600 36.376 1.00 78.50 186 VAL A CA 1
ATOM 1484 C C . VAL A 1 186 ? -23.335 -3.847 37.872 1.00 78.50 186 VAL A C 1
ATOM 1486 O O . VAL A 1 186 ? -23.980 -4.802 38.301 1.00 78.50 186 VAL A O 1
ATOM 1489 N N . SER A 1 187 ? -22.712 -2.985 38.671 1.00 81.81 187 SER A N 1
ATOM 1490 C CA . SER A 1 187 ? -22.878 -2.964 40.124 1.00 81.81 187 SER A CA 1
ATOM 1491 C C . SER A 1 187 ? -23.886 -1.888 40.514 1.00 81.81 187 SER A C 1
ATOM 1493 O O . SER A 1 187 ? -23.703 -0.718 40.173 1.00 81.81 187 SER A O 1
ATOM 1495 N N . LEU A 1 188 ? -24.926 -2.269 41.251 1.00 78.12 188 LEU A N 1
ATOM 1496 C CA . LEU A 1 188 ? -25.903 -1.333 41.798 1.00 78.12 188 LEU A CA 1
ATOM 1497 C C . LEU A 1 188 ? -25.545 -1.035 43.259 1.00 78.12 188 LEU A C 1
ATOM 1499 O O . LEU A 1 188 ? -25.577 -1.936 44.094 1.00 78.12 188 LEU A O 1
ATOM 1503 N N . ASN A 1 189 ? -25.233 0.224 43.570 1.00 81.25 189 ASN A N 1
ATOM 1504 C CA . ASN A 1 189 ? -24.816 0.649 44.910 1.00 81.25 189 ASN A CA 1
ATOM 1505 C C . ASN A 1 189 ? -25.818 1.632 45.513 1.00 81.25 189 ASN A C 1
ATOM 1507 O O . ASN A 1 189 ? -26.392 2.457 44.799 1.00 81.25 189 ASN A O 1
ATOM 1511 N N . HIS A 1 190 ? -26.045 1.537 46.828 1.00 81.56 190 HIS A N 1
ATOM 1512 C CA . HIS A 1 190 ? -26.936 2.465 47.517 1.00 81.56 190 HIS A CA 1
ATOM 1513 C C . HIS A 1 190 ? -26.340 3.874 47.460 1.00 81.56 190 HIS A C 1
ATOM 1515 O O . HIS A 1 190 ? -25.133 4.047 47.608 1.00 81.56 190 HIS A O 1
ATOM 1521 N N . GLY A 1 191 ? -27.183 4.901 47.308 1.00 75.88 191 GLY A N 1
ATOM 1522 C CA . GLY A 1 191 ? -26.727 6.299 47.327 1.00 75.88 191 GLY A CA 1
ATOM 1523 C C . GLY A 1 191 ? -26.101 6.730 48.663 1.00 75.88 191 GLY A C 1
ATOM 1524 O O . GLY A 1 191 ? -25.502 7.796 48.748 1.00 75.88 191 GLY A O 1
ATOM 1525 N N . ARG A 1 192 ? -26.231 5.896 49.702 1.00 80.00 192 ARG A N 1
ATOM 1526 C CA . ARG A 1 192 ? -25.530 6.021 50.983 1.00 80.00 192 ARG A CA 1
ATOM 1527 C C . ARG A 1 192 ? -24.579 4.833 51.173 1.00 80.00 192 ARG A C 1
ATOM 1529 O O . ARG A 1 192 ? -25.078 3.710 51.115 1.00 80.00 192 ARG A O 1
ATOM 1536 N N . PRO A 1 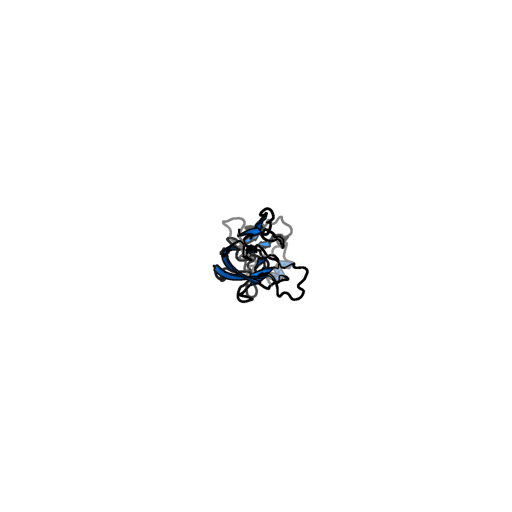193 ? -23.273 5.049 51.411 1.00 80.06 193 PRO A N 1
ATOM 1537 C CA . PRO A 1 193 ? -22.278 3.971 51.452 1.00 80.06 193 PRO A CA 1
ATOM 1538 C C . PRO A 1 193 ? -22.476 2.953 52.585 1.00 80.06 193 PRO A C 1
ATOM 1540 O O . PRO A 1 193 ? -22.012 1.825 52.484 1.00 80.06 193 PRO A O 1
ATOM 1543 N N . ASP A 1 194 ? -23.141 3.353 53.668 1.00 88.00 194 ASP A N 1
ATOM 1544 C CA . ASP A 1 194 ? -23.400 2.557 54.874 1.00 88.00 194 ASP A CA 1
ATOM 1545 C C . ASP A 1 194 ? -24.611 1.621 54.743 1.00 88.00 194 ASP A C 1
ATOM 1547 O O . ASP A 1 194 ? -24.857 0.787 55.613 1.00 88.00 194 ASP A O 1
ATOM 1551 N N . MET A 1 195 ? -25.380 1.747 53.660 1.00 81.31 195 MET A N 1
ATOM 1552 C CA . MET A 1 195 ? -26.614 0.999 53.453 1.00 81.31 195 MET A CA 1
ATOM 1553 C C . MET A 1 195 ? -26.476 -0.012 52.318 1.00 81.31 195 MET A C 1
ATOM 1555 O O . MET A 1 195 ? -25.929 0.270 51.254 1.00 81.31 195 MET A O 1
ATOM 1559 N N . THR A 1 196 ? -27.041 -1.199 52.519 1.00 79.25 196 THR A N 1
ATOM 1560 C CA . THR A 1 196 ? -27.110 -2.237 51.487 1.00 79.25 196 THR A CA 1
ATOM 1561 C C . THR A 1 196 ? -28.345 -2.031 50.613 1.00 79.25 196 THR A C 1
ATOM 1563 O O . THR A 1 196 ? -29.460 -1.887 51.121 1.00 79.25 196 THR A O 1
ATOM 1566 N N . LEU A 1 197 ? -28.167 -2.047 49.290 1.00 74.06 197 LEU A N 1
ATOM 1567 C CA . LEU A 1 197 ? -29.291 -2.167 48.363 1.00 74.06 197 LEU A CA 1
ATOM 1568 C C . LEU A 1 197 ? -29.768 -3.614 48.316 1.00 74.06 197 LEU A C 1
ATOM 1570 O O . LEU A 1 197 ? -28.991 -4.523 48.037 1.00 74.06 197 LEU A O 1
ATOM 1574 N N . TYR A 1 198 ? -31.068 -3.805 48.510 1.00 72.25 198 TYR A N 1
ATOM 1575 C CA . TYR A 1 198 ? -31.727 -5.091 48.322 1.00 72.25 198 TYR A CA 1
ATOM 1576 C C . TYR A 1 198 ? -32.549 -5.028 47.031 1.00 72.25 198 TYR A C 1
ATOM 1578 O O . TYR A 1 198 ? -33.631 -4.432 47.040 1.00 72.25 198 TYR A O 1
ATOM 1586 N N . PRO A 1 199 ? -32.045 -5.569 45.904 1.00 68.38 199 PRO A N 1
ATOM 1587 C CA . PRO A 1 199 ? -32.821 -5.623 44.674 1.00 68.38 199 PRO A CA 1
ATOM 1588 C C . PRO A 1 199 ? -34.045 -6.523 44.865 1.00 68.38 199 PRO A C 1
ATOM 1590 O O . PRO A 1 199 ? -34.015 -7.485 45.640 1.00 68.38 199 PRO A O 1
ATOM 1593 N N . ALA A 1 200 ? -35.125 -6.211 44.147 1.00 66.62 200 ALA A N 1
ATOM 1594 C CA . ALA A 1 200 ? -36.322 -7.039 44.156 1.00 66.62 200 ALA A CA 1
ATOM 1595 C C . ALA A 1 200 ? -35.974 -8.457 43.679 1.00 66.62 200 ALA A C 1
ATOM 1597 O O . ALA A 1 200 ? -35.365 -8.641 42.626 1.00 66.62 200 ALA A O 1
ATOM 1598 N N . ASN A 1 201 ? -36.358 -9.451 44.470 1.00 65.94 201 ASN A N 1
ATOM 1599 C CA . ASN A 1 201 ? -36.263 -10.866 44.138 1.00 65.94 201 ASN A CA 1
ATOM 1600 C C . ASN A 1 201 ? -37.550 -11.561 44.613 1.00 65.94 201 ASN A C 1
ATOM 1602 O O . ASN A 1 201 ? -38.211 -11.014 45.499 1.00 65.94 201 ASN A O 1
ATOM 1606 N N . PRO A 1 202 ? -37.898 -12.752 44.095 1.00 67.12 202 PRO A N 1
ATOM 1607 C CA . PRO A 1 202 ? -39.163 -13.413 44.430 1.00 67.12 202 PRO A CA 1
ATOM 1608 C C . PRO A 1 202 ? -39.414 -13.611 45.937 1.00 67.12 202 PRO A C 1
ATOM 1610 O O . PRO A 1 202 ? -40.559 -13.588 46.372 1.00 67.12 202 PRO A O 1
ATOM 1613 N N . ALA A 1 203 ? -38.364 -13.750 46.756 1.00 68.56 203 ALA A N 1
ATOM 1614 C CA . ALA A 1 203 ? -38.481 -13.906 48.210 1.00 68.56 203 ALA A CA 1
ATOM 1615 C C . ALA A 1 203 ? -38.625 -12.572 48.976 1.00 68.56 203 ALA A C 1
ATOM 1617 O O . ALA A 1 203 ? -39.095 -12.559 50.111 1.00 68.56 203 ALA A O 1
ATOM 1618 N N . PHE A 1 204 ? -38.228 -11.448 48.373 1.00 62.97 204 PHE A N 1
ATOM 1619 C CA . PHE A 1 204 ? -38.167 -10.121 48.997 1.00 62.97 204 PHE A CA 1
ATOM 1620 C C . PHE A 1 204 ? -38.788 -9.029 48.117 1.00 62.97 204 PHE A C 1
ATOM 1622 O O . PHE A 1 204 ? -38.320 -7.886 48.103 1.00 62.97 204 PHE A O 1
ATOM 1629 N N . CYS A 1 205 ? -39.853 -9.349 47.379 1.00 63.31 205 CYS A N 1
ATOM 1630 C CA . CYS A 1 205 ? -40.554 -8.361 46.568 1.00 63.31 205 CYS A CA 1
ATOM 1631 C C . CYS A 1 205 ? -41.272 -7.334 47.446 1.00 63.31 205 CYS A C 1
ATOM 1633 O O . CYS A 1 205 ? -42.412 -7.503 47.868 1.00 63.31 205 CYS A O 1
ATOM 1635 N N . ARG A 1 206 ? -40.579 -6.226 47.717 1.00 60.66 206 ARG A N 1
ATOM 1636 C CA . ARG A 1 206 ? -41.183 -5.028 48.288 1.00 60.66 206 ARG A CA 1
ATOM 1637 C C . ARG A 1 206 ? -41.975 -4.327 47.192 1.00 60.66 206 ARG A C 1
ATOM 1639 O O . ARG A 1 206 ? -41.396 -3.904 46.192 1.00 60.66 206 ARG A O 1
ATOM 1646 N N . HIS A 1 207 ? -43.283 -4.209 47.401 1.00 58.97 207 HIS A N 1
ATOM 1647 C CA . HIS A 1 207 ? -44.183 -3.467 46.528 1.00 58.97 207 HIS A CA 1
ATOM 1648 C C . HIS A 1 207 ? -43.723 -2.005 46.417 1.00 58.97 207 HIS A C 1
ATOM 1650 O O . HIS A 1 207 ? -43.937 -1.221 47.337 1.00 58.97 207 HIS A O 1
ATOM 1656 N N . ASP A 1 208 ? -43.079 -1.643 45.307 1.00 58.62 208 ASP A N 1
ATOM 1657 C CA . ASP A 1 208 ? -42.923 -0.254 44.884 1.00 58.62 208 ASP A CA 1
ATOM 1658 C C . ASP A 1 208 ? -44.315 0.210 44.442 1.00 58.62 208 ASP A C 1
ATOM 1660 O O . ASP A 1 208 ? -44.798 -0.245 43.397 1.00 58.62 208 ASP A O 1
ATOM 1664 N N . PRO A 1 209 ? -44.977 1.103 45.199 1.00 57.91 209 PRO A N 1
ATOM 1665 C CA . PRO A 1 209 ? -46.338 1.533 44.898 1.00 57.91 209 PRO A CA 1
ATOM 1666 C C . PRO A 1 209 ? -46.467 2.162 43.506 1.00 57.91 209 PRO A C 1
ATOM 1668 O O . PRO A 1 209 ? -47.559 2.182 42.944 1.00 57.91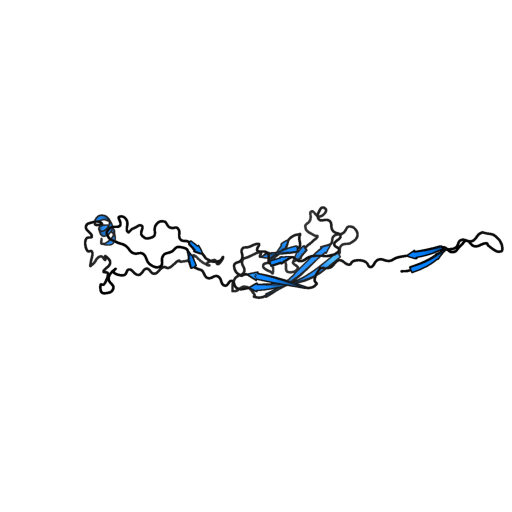 209 PRO A O 1
ATOM 1671 N N . ARG A 1 210 ? -45.365 2.677 42.939 1.00 58.78 210 ARG A N 1
ATOM 1672 C CA . ARG A 1 210 ? -45.346 3.367 41.641 1.00 58.78 210 ARG A CA 1
ATOM 1673 C C . ARG A 1 210 ? -45.104 2.433 40.455 1.00 58.78 210 ARG A C 1
ATOM 1675 O O . ARG A 1 210 ? -45.462 2.793 39.337 1.00 58.78 210 ARG A O 1
ATOM 1682 N N . SER A 1 211 ? -44.560 1.238 40.690 1.00 60.16 211 SER A N 1
ATOM 1683 C CA . SER A 1 211 ? -44.162 0.291 39.635 1.00 60.16 211 SER A CA 1
ATOM 1684 C C . SER A 1 211 ? -44.794 -1.095 39.796 1.00 60.16 211 SER A C 1
ATOM 1686 O O . SER A 1 211 ? -44.302 -2.062 39.217 1.00 60.16 211 SER A O 1
ATOM 1688 N N . LEU A 1 212 ? -45.896 -1.204 40.552 1.00 63.25 212 LEU A N 1
ATOM 1689 C CA . LEU A 1 212 ? -46.589 -2.463 40.876 1.00 63.25 212 LEU A CA 1
ATOM 1690 C C . LEU A 1 212 ? -46.800 -3.391 39.669 1.00 63.25 212 LEU A C 1
ATOM 1692 O O . LEU A 1 212 ? -46.630 -4.602 39.785 1.00 63.25 212 LEU A O 1
ATOM 1696 N N . TYR A 1 213 ? -47.163 -2.835 38.510 1.00 66.62 213 TYR A N 1
ATOM 1697 C CA . TYR A 1 213 ? -47.379 -3.613 37.289 1.00 66.62 213 TYR A CA 1
ATOM 1698 C C . TYR A 1 213 ? -46.087 -4.249 36.747 1.00 66.62 213 TYR A C 1
ATOM 1700 O O . TYR A 1 213 ? -46.093 -5.420 36.376 1.00 66.62 213 TYR A O 1
ATOM 1708 N N . GLU A 1 214 ? -44.971 -3.516 36.739 1.00 66.81 214 GLU A N 1
ATOM 1709 C CA . GLU A 1 214 ? -43.680 -4.045 36.271 1.00 66.81 214 GLU A CA 1
ATOM 1710 C C . GLU A 1 214 ? -43.034 -4.973 37.305 1.00 66.81 214 GLU A C 1
ATOM 1712 O O . GLU A 1 214 ? -42.398 -5.959 36.941 1.00 66.81 214 GLU A O 1
ATOM 1717 N N . GLN A 1 215 ? -43.255 -4.723 38.598 1.00 64.44 215 GLN A N 1
ATOM 1718 C CA . GLN A 1 215 ? -42.794 -5.623 39.651 1.00 64.44 215 GLN A CA 1
ATOM 1719 C C . GLN A 1 215 ? -43.470 -6.992 39.591 1.00 64.44 215 GLN A C 1
ATOM 1721 O O . GLN A 1 215 ? -42.788 -7.996 39.756 1.00 64.44 215 GLN A O 1
ATOM 1726 N N . ARG A 1 216 ? -44.776 -7.062 39.291 1.00 66.88 216 ARG A N 1
ATOM 1727 C CA . ARG A 1 216 ? -45.483 -8.348 39.130 1.00 66.88 216 ARG A CA 1
ATOM 1728 C C . ARG A 1 216 ? -44.839 -9.242 38.066 1.00 66.88 216 ARG A C 1
ATOM 1730 O O . ARG A 1 216 ? -44.731 -10.438 38.276 1.00 66.88 216 ARG A O 1
ATOM 1737 N N . LYS A 1 217 ? -44.315 -8.674 36.973 1.00 67.56 217 LYS A N 1
ATOM 1738 C CA . LYS A 1 217 ? -43.599 -9.453 35.942 1.00 67.56 217 LYS A CA 1
ATOM 1739 C C . LYS A 1 217 ? -42.269 -10.043 36.424 1.00 67.56 217 LYS A C 1
ATOM 1741 O O . LYS A 1 217 ? -41.844 -11.064 35.898 1.00 67.56 217 LYS A O 1
ATOM 1746 N N . LEU A 1 218 ? -41.594 -9.383 37.366 1.00 61.28 218 LEU A N 1
ATOM 1747 C CA . LEU A 1 218 ? -40.292 -9.806 37.901 1.00 61.28 218 LEU A CA 1
ATOM 1748 C C . LEU A 1 218 ? -40.423 -10.734 39.117 1.00 61.28 218 LEU A C 1
ATOM 1750 O O . LEU A 1 218 ? -39.536 -11.543 39.373 1.00 61.28 218 LEU A O 1
ATOM 1754 N N . CYS A 1 219 ? -41.510 -10.592 39.869 1.00 65.88 219 CYS A N 1
ATOM 1755 C CA . CYS A 1 219 ? -41.737 -11.265 41.145 1.00 65.88 219 CYS A CA 1
ATOM 1756 C C . CYS A 1 219 ? -42.547 -12.566 41.044 1.00 65.88 219 CYS A C 1
ATOM 1758 O O . CYS A 1 219 ? -42.530 -13.330 42.008 1.00 65.88 219 CYS A O 1
ATOM 1760 N N . GLY A 1 220 ? -43.208 -12.822 39.905 1.00 58.91 220 GLY A N 1
ATOM 1761 C CA . GLY A 1 220 ? -44.206 -13.888 39.752 1.00 58.91 220 GLY A CA 1
ATOM 1762 C C . GLY A 1 220 ? -45.620 -13.365 39.959 1.00 58.91 220 GLY A C 1
ATOM 1763 O O . GLY A 1 220 ? -45.903 -12.860 41.069 1.00 58.91 220 GLY A O 1
#

Organism: Mesocestoides corti (NCBI:txid53468)

InterPro domains:
  IPR002126 Cadherin-like [PS50268] (36-148)
  IPR015919 Cadherin-like superfamily [SSF49313] (34-137)

Sequence (220 aa):
MYTFQIEAYDCDSPPNYSERVLVQVNIRAEEQLRFAEPEYNFSVVTYSSVGAICGKVTVMHESFNHQIDGNNQCGYSLLAGDMVPFTVDSHGVIRTREVLTKDSPKIYIFRVQYRDCGVLRVETVTAVVNIKVIENSCEPRWKGLPQSVYYSLAEPQPKRLLWPQSYTLEMCGMTCEDSPRIVTQVSLNHGRPDMTLYPANPAFCRHDPRSLYEQRKLCG

pLDDT: mean 83.85, std 12.6, range [53.88, 98.62]